Protein AF-0000000083612463 (afdb_homodimer)

Structure (mmCIF, N/CA/C/O backbone):
data_AF-0000000083612463-model_v1
#
loop_
_entity.id
_entity.type
_entity.pdbx_description
1 polymer 'DUF3139 domain-containing protein'
#
loop_
_atom_site.group_PDB
_atom_site.id
_atom_site.type_symbol
_atom_site.label_atom_id
_atom_site.label_alt_id
_atom_site.label_comp_id
_atom_site.label_asym_id
_atom_site.label_entity_id
_atom_site.label_seq_id
_atom_site.pdbx_PDB_ins_code
_atom_site.Cartn_x
_atom_site.Cartn_y
_atom_site.Cartn_z
_atom_site.occupancy
_atom_site.B_iso_or_equiv
_atom_site.auth_seq_id
_atom_site.auth_comp_id
_atom_site.auth_asym_id
_atom_site.auth_atom_id
_atom_site.pdbx_PDB_model_num
ATOM 1 N N . MET A 1 1 ? -5.936 -41.969 -24.502 1 62 1 MET A N 1
ATOM 2 C CA . MET A 1 1 ? -6.783 -40.865 -24.059 1 62 1 MET A CA 1
ATOM 3 C C . MET A 1 1 ? -6.358 -40.372 -22.68 1 62 1 MET A C 1
ATOM 5 O O . MET A 1 1 ? -6.196 -39.169 -22.468 1 62 1 MET A O 1
ATOM 9 N N . LYS A 1 2 ? -5.914 -41.292 -21.92 1 83.15 2 LYS A N 1
ATOM 10 C CA . LYS A 1 2 ? -5.551 -40.924 -20.554 1 83.15 2 LYS A CA 1
ATOM 11 C C . LYS A 1 2 ? -4.218 -40.183 -20.521 1 83.15 2 LYS A C 1
ATOM 13 O O . LYS A 1 2 ? -4.086 -39.163 -19.84 1 83.15 2 LYS A O 1
ATOM 18 N N . LYS A 1 3 ? -3.332 -40.515 -21.44 1 85.41 3 LYS A N 1
ATOM 19 C CA . LYS A 1 3 ? -2.01 -39.894 -21.45 1 85.41 3 LYS A CA 1
ATOM 20 C C . LYS A 1 3 ? -2.074 -38.472 -22 1 85.41 3 LYS A C 1
ATOM 22 O O . LYS A 1 3 ? -1.408 -37.571 -21.485 1 85.41 3 LYS A O 1
ATOM 27 N N . THR A 1 4 ? -2.92 -38.311 -23.006 1 87.91 4 THR A N 1
ATOM 28 C CA . THR A 1 4 ? -3.08 -37.004 -23.632 1 87.91 4 THR A CA 1
ATOM 29 C C . THR A 1 4 ? -3.672 -36.001 -22.646 1 87.91 4 THR A C 1
ATOM 31 O O . THR A 1 4 ? -3.272 -34.835 -22.622 1 87.91 4 THR A O 1
ATOM 34 N N . ILE A 1 5 ? -4.571 -36.466 -21.894 1 88.97 5 ILE A N 1
ATOM 35 C CA . ILE A 1 5 ? -5.195 -35.603 -20.897 1 88.97 5 ILE A CA 1
ATOM 36 C C . ILE A 1 5 ? -4.177 -35.239 -19.819 1 88.97 5 ILE A C 1
ATOM 38 O O . ILE A 1 5 ? -4.094 -34.082 -19.399 1 88.97 5 ILE A O 1
ATOM 42 N N . VAL A 1 6 ? -3.472 -36.152 -19.34 1 86.59 6 VAL A N 1
ATOM 43 C CA . VAL A 1 6 ? -2.474 -35.931 -18.299 1 86.59 6 VAL A CA 1
ATOM 44 C C . VAL A 1 6 ? -1.433 -34.925 -18.785 1 86.59 6 VAL A C 1
ATOM 46 O O . VAL A 1 6 ? -1.064 -34.002 -18.055 1 86.59 6 VAL A O 1
ATOM 49 N N . ILE A 1 7 ? -0.966 -35.15 -20.004 1 89.08 7 ILE A N 1
ATOM 50 C CA . ILE A 1 7 ? 0.024 -34.244 -20.576 1 89.08 7 ILE A CA 1
ATOM 51 C C . ILE A 1 7 ? -0.578 -32.849 -20.724 1 89.08 7 ILE A C 1
ATOM 53 O O . ILE A 1 7 ? 0.089 -31.847 -20.454 1 89.08 7 ILE A O 1
ATOM 57 N N . GLY A 1 8 ? -1.798 -32.832 -21.173 1 91.24 8 GLY A N 1
ATOM 58 C CA . GLY A 1 8 ? -2.485 -31.555 -21.287 1 91.24 8 GLY A CA 1
ATOM 59 C C . GLY A 1 8 ? -2.575 -30.807 -19.97 1 91.24 8 GLY A C 1
ATOM 60 O O . GLY A 1 8 ? -2.28 -29.612 -19.908 1 91.24 8 GLY A O 1
ATOM 61 N N . VAL A 1 9 ? -3.011 -31.519 -18.981 1 91.51 9 VAL A N 1
ATOM 62 C CA . VAL A 1 9 ? -3.132 -30.913 -17.659 1 91.51 9 VAL A CA 1
ATOM 63 C C . VAL A 1 9 ? -1.759 -30.451 -17.176 1 91.51 9 VAL A C 1
ATOM 65 O O . VAL A 1 9 ? -1.633 -29.377 -16.581 1 91.51 9 VAL A O 1
ATOM 68 N N . LEU A 1 10 ? -0.794 -31.217 -17.384 1 91.93 10 LEU A N 1
ATOM 69 C CA . LEU A 1 10 ? 0.563 -30.862 -16.982 1 91.93 10 LEU A CA 1
ATOM 70 C C . LEU A 1 10 ? 1.024 -29.591 -17.687 1 91.93 10 LEU A C 1
ATOM 72 O O . LEU A 1 10 ? 1.591 -28.697 -17.056 1 91.93 10 LEU A O 1
ATOM 76 N N . VAL A 1 11 ? 0.803 -29.533 -18.986 1 92.5 11 VAL A N 1
ATOM 77 C CA . VAL A 1 11 ? 1.232 -28.38 -19.771 1 92.5 11 VAL A CA 1
ATOM 78 C C . VAL A 1 11 ? 0.542 -27.119 -19.257 1 92.5 11 VAL A C 1
ATOM 80 O O . VAL A 1 11 ? 1.184 -26.082 -19.076 1 92.5 11 VAL A O 1
ATOM 83 N N . VAL A 1 12 ? -0.752 -27.241 -19.003 1 91.82 12 VAL A N 1
ATOM 84 C CA . VAL A 1 12 ? -1.502 -26.099 -18.492 1 91.82 12 VAL A CA 1
ATOM 85 C C . VAL A 1 12 ? -0.968 -25.703 -17.117 1 91.82 12 VAL A C 1
ATOM 87 O O . VAL A 1 12 ? -0.738 -24.521 -16.85 1 91.82 12 VAL A O 1
ATOM 90 N N . SER A 1 13 ? -0.737 -26.597 -16.242 1 90.89 13 SER A N 1
ATOM 91 C CA . SER A 1 13 ? -0.248 -26.346 -14.891 1 90.89 13 SER A CA 1
ATOM 92 C C . SER A 1 13 ? 1.13 -25.692 -14.914 1 90.89 13 SER A C 1
ATOM 94 O O . SER A 1 13 ? 1.376 -24.723 -14.193 1 90.89 13 SER A O 1
ATOM 96 N N . LEU A 1 14 ? 1.953 -26.189 -15.721 1 91.38 14 LEU A N 1
ATOM 97 C CA . LEU A 1 14 ? 3.297 -25.63 -15.819 1 91.38 14 LEU A CA 1
ATOM 98 C C . LEU A 1 14 ? 3.259 -24.222 -16.404 1 91.38 14 LEU A C 1
ATOM 100 O O . LEU A 1 14 ? 4.022 -23.35 -15.983 1 91.38 14 LEU A O 1
ATOM 104 N N . SER A 1 15 ? 2.393 -24.028 -17.368 1 92.52 15 SER A N 1
ATOM 105 C CA . SER A 1 15 ? 2.259 -22.702 -17.963 1 92.52 15 SER A CA 1
ATOM 106 C C . SER A 1 15 ? 1.796 -21.679 -16.931 1 92.52 15 SER A C 1
ATOM 108 O O . SER A 1 15 ? 2.306 -20.557 -16.89 1 92.52 15 SER A O 1
ATOM 110 N N . VAL A 1 16 ? 0.862 -22.045 -16.135 1 90.42 16 VAL A N 1
ATOM 111 C CA . VAL A 1 16 ? 0.367 -21.175 -15.074 1 90.42 16 VAL A CA 1
ATOM 112 C C . VAL A 1 16 ? 1.479 -20.907 -14.063 1 90.42 16 VAL A C 1
ATOM 114 O O . VAL A 1 16 ? 1.682 -19.765 -13.642 1 90.42 16 VAL A O 1
ATOM 117 N N . ASN A 1 17 ? 2.147 -21.943 -13.73 1 88.72 17 ASN A N 1
ATOM 118 C CA . ASN A 1 17 ? 3.266 -21.79 -12.807 1 88.72 17 ASN A CA 1
ATOM 119 C C . ASN A 1 17 ? 4.324 -20.84 -13.36 1 88.72 17 ASN A C 1
ATOM 121 O O . ASN A 1 17 ? 4.809 -19.96 -12.646 1 88.72 17 ASN A O 1
ATOM 125 N N . PHE A 1 18 ? 4.625 -21.018 -14.573 1 90.19 18 PHE A N 1
ATOM 126 C CA . PHE A 1 18 ? 5.631 -20.182 -15.219 1 90.19 18 PHE A CA 1
ATOM 127 C C . PHE A 1 18 ? 5.188 -18.724 -15.244 1 90.19 18 PHE A C 1
ATOM 129 O O . PHE A 1 18 ? 5.982 -17.824 -14.963 1 90.19 18 PHE A O 1
ATOM 136 N N . TYR A 1 19 ? 3.995 -18.488 -15.491 1 91.05 19 TYR A N 1
ATOM 137 C CA . TYR A 1 19 ? 3.454 -17.135 -15.533 1 91.05 19 TYR A CA 1
ATOM 138 C C . TYR A 1 19 ? 3.511 -16.482 -14.157 1 91.05 19 TYR A C 1
ATOM 140 O O . TYR A 1 19 ? 3.977 -15.348 -14.02 1 91.05 19 TYR A O 1
ATOM 148 N N . LEU A 1 20 ? 3.041 -17.156 -13.143 1 87.87 20 LEU A N 1
ATOM 149 C CA . LEU A 1 20 ? 2.993 -16.616 -11.789 1 87.87 20 LEU A CA 1
ATOM 150 C C . LEU A 1 20 ? 4.399 -16.374 -11.249 1 87.87 20 LEU A C 1
ATOM 152 O O . LEU A 1 20 ? 4.66 -15.341 -10.628 1 87.87 20 LEU A O 1
ATOM 156 N N . PHE A 1 21 ? 5.187 -17.31 -11.55 1 87.43 21 PHE A N 1
ATOM 157 C CA . PHE A 1 21 ? 6.574 -17.169 -11.122 1 87.43 21 PHE A CA 1
ATOM 158 C C . PHE A 1 21 ? 7.258 -16.031 -11.87 1 87.43 21 PHE A C 1
ATOM 160 O O . PHE A 1 21 ? 8.005 -15.25 -11.276 1 87.43 21 PHE A O 1
ATOM 167 N N . GLY A 1 22 ? 7.034 -15.957 -13.101 1 88.28 22 GLY A N 1
ATOM 168 C CA . GLY A 1 22 ? 7.598 -14.869 -13.884 1 88.28 22 GLY A CA 1
ATOM 169 C C . GLY A 1 22 ? 7.16 -13.499 -13.402 1 88.28 22 GLY A C 1
ATOM 170 O O . GLY A 1 22 ? 7.988 -12.602 -13.228 1 88.28 22 GLY A O 1
ATOM 171 N N . LYS A 1 23 ? 5.888 -13.332 -13.06 1 88.54 23 LYS A N 1
ATOM 172 C CA . LYS A 1 23 ? 5.361 -12.068 -12.553 1 88.54 23 LYS A CA 1
ATOM 173 C C . LYS A 1 23 ? 5.987 -11.711 -11.208 1 88.54 23 LYS A C 1
ATOM 175 O O . LYS A 1 23 ? 6.39 -10.567 -10.989 1 88.54 23 LYS A O 1
ATOM 180 N N . TRP A 1 24 ? 6.008 -12.632 -10.364 1 85.3 24 TRP A N 1
ATOM 181 C CA . TRP A 1 24 ? 6.599 -12.429 -9.046 1 85.3 24 TRP A CA 1
ATOM 182 C C . TRP A 1 24 ? 8.069 -12.043 -9.162 1 85.3 24 TRP A C 1
ATOM 184 O O . TRP A 1 24 ? 8.518 -11.086 -8.527 1 85.3 24 TRP A O 1
ATOM 194 N N . PHE A 1 25 ? 8.831 -12.758 -10.048 1 89.32 25 PHE A N 1
ATOM 195 C CA . PHE A 1 25 ? 10.271 -12.58 -10.192 1 89.32 25 PHE A CA 1
ATOM 196 C C . PHE A 1 25 ? 10.587 -11.266 -10.897 1 89.32 25 PHE A C 1
ATOM 198 O O . PHE A 1 25 ? 11.512 -10.552 -10.505 1 89.32 25 PHE A O 1
ATOM 205 N N . PHE A 1 26 ? 9.831 -10.882 -11.806 1 89.98 26 PHE A N 1
ATOM 206 C CA . PHE A 1 26 ? 10.193 -9.739 -12.635 1 89.98 26 PHE A CA 1
ATOM 207 C C . PHE A 1 26 ? 9.542 -8.464 -12.114 1 89.98 26 PHE A C 1
ATOM 209 O O . PHE A 1 26 ? 9.976 -7.359 -12.446 1 89.98 26 PHE A O 1
ATOM 216 N N . TRP A 1 27 ? 8.434 -8.563 -11.193 1 88.47 27 TRP A N 1
ATOM 217 C CA . TRP A 1 27 ? 7.747 -7.344 -10.78 1 88.47 27 TRP A CA 1
ATOM 218 C C . TRP A 1 27 ? 7.603 -7.287 -9.263 1 88.47 27 TRP A C 1
ATOM 220 O O . TRP A 1 27 ? 8.166 -6.404 -8.612 1 88.47 27 TRP A O 1
ATOM 230 N N . ASP A 1 28 ? 6.917 -8.268 -8.637 1 86.37 28 ASP A N 1
ATOM 231 C CA . ASP A 1 28 ? 6.535 -8.218 -7.228 1 86.37 28 ASP A CA 1
ATOM 232 C C . ASP A 1 28 ? 7.765 -8.114 -6.33 1 86.37 28 ASP A C 1
ATOM 234 O O . ASP A 1 28 ? 7.77 -7.353 -5.36 1 86.37 28 ASP A O 1
ATOM 238 N N . LEU A 1 29 ? 8.753 -8.754 -6.691 1 87.95 29 LEU A N 1
ATOM 239 C CA . LEU A 1 29 ? 9.979 -8.789 -5.902 1 87.95 29 LEU A CA 1
ATOM 240 C C . LEU A 1 29 ? 10.628 -7.41 -5.843 1 87.95 29 LEU A C 1
ATOM 242 O O . LEU A 1 29 ? 11.279 -7.067 -4.854 1 87.95 29 LEU A O 1
ATOM 246 N N . TRP A 1 30 ? 10.335 -6.66 -6.868 1 90.04 30 TRP A N 1
ATOM 247 C CA . TRP A 1 30 ? 11.091 -5.421 -7.01 1 90.04 30 TRP A CA 1
ATOM 248 C C . TRP A 1 30 ? 10.228 -4.213 -6.662 1 90.04 30 TRP A C 1
ATOM 250 O O . TRP A 1 30 ? 10.742 -3.178 -6.232 1 90.04 30 TRP A O 1
ATOM 260 N N . TYR A 1 31 ? 8.883 -4.281 -6.741 1 90.73 31 TYR A N 1
ATOM 261 C CA . TYR A 1 31 ? 8.065 -3.075 -6.683 1 90.73 31 TYR A CA 1
ATOM 262 C C . TYR A 1 31 ? 6.941 -3.228 -5.665 1 90.73 31 TYR A C 1
ATOM 264 O O . TYR A 1 31 ? 6.219 -2.269 -5.379 1 90.73 31 TYR A O 1
ATOM 272 N N . GLU A 1 32 ? 6.828 -4.405 -5.134 1 90.59 32 GLU A N 1
ATOM 273 C CA . GLU A 1 32 ? 5.806 -4.626 -4.116 1 90.59 32 GLU A CA 1
ATOM 274 C C . GLU A 1 32 ? 6.426 -4.736 -2.726 1 90.59 32 GLU A C 1
ATOM 276 O O . GLU A 1 32 ? 7.341 -5.533 -2.509 1 90.59 32 GLU A O 1
ATOM 281 N N . PRO A 1 33 ? 5.931 -3.926 -1.822 1 92.23 33 PRO A N 1
ATOM 282 C CA . PRO A 1 33 ? 6.484 -4 -0.468 1 92.23 33 PRO A CA 1
ATOM 283 C C . PRO A 1 33 ? 6.05 -5.259 0.279 1 92.23 33 PRO A C 1
ATOM 285 O O . PRO A 1 33 ? 4.924 -5.73 0.102 1 92.23 33 PRO A O 1
ATOM 288 N N . THR A 1 34 ? 6.975 -5.795 1.082 1 89.31 34 THR A N 1
ATOM 289 C CA . THR A 1 34 ? 6.597 -6.784 2.086 1 89.31 34 THR A CA 1
ATOM 290 C C . THR A 1 34 ? 5.776 -6.14 3.198 1 89.31 34 THR A C 1
ATOM 292 O O . THR A 1 34 ? 5.617 -4.918 3.232 1 89.31 34 THR A O 1
ATOM 295 N N . GLU A 1 35 ? 5.271 -6.947 4.053 1 87.15 35 GLU A N 1
ATOM 296 C CA . GLU A 1 35 ? 4.499 -6.42 5.175 1 87.15 35 GLU A CA 1
ATOM 297 C C . GLU A 1 35 ? 5.331 -5.45 6.01 1 87.15 35 GLU A C 1
ATOM 299 O O . GLU A 1 35 ? 4.853 -4.376 6.382 1 87.15 35 GLU A O 1
ATOM 304 N N . GLU A 1 36 ? 6.539 -5.829 6.319 1 88.86 36 GLU A N 1
ATOM 305 C CA . GLU A 1 36 ? 7.442 -4.983 7.093 1 88.86 36 GLU A CA 1
ATOM 306 C C . GLU A 1 36 ? 7.749 -3.683 6.355 1 88.86 36 GLU A C 1
ATOM 308 O O . GLU A 1 36 ? 7.741 -2.606 6.955 1 88.86 36 GLU A O 1
ATOM 313 N N . GLU A 1 37 ? 7.995 -3.801 5.087 1 92.04 37 GLU A N 1
ATOM 314 C CA . GLU A 1 37 ? 8.302 -2.628 4.275 1 92.04 37 GLU A CA 1
ATOM 315 C C . GLU A 1 37 ? 7.101 -1.691 4.182 1 92.04 37 GLU A C 1
ATOM 317 O O . GLU A 1 37 ? 7.263 -0.47 4.129 1 92.04 37 GLU A O 1
ATOM 322 N N . GLN A 1 38 ? 5.952 -2.287 4.174 1 92.99 38 GLN A N 1
ATOM 323 C CA . GLN A 1 38 ? 4.74 -1.474 4.169 1 92.99 38 GLN A CA 1
ATOM 324 C C . GLN A 1 38 ? 4.612 -0.668 5.458 1 92.99 38 GLN A C 1
ATOM 326 O O . GLN A 1 38 ? 4.146 0.473 5.44 1 92.99 38 GLN A O 1
ATOM 331 N N . ILE A 1 39 ? 4.974 -1.209 6.536 1 92.02 39 ILE A N 1
ATOM 332 C CA . ILE A 1 39 ? 4.954 -0.503 7.812 1 92.02 39 ILE A CA 1
ATOM 333 C C . ILE A 1 39 ? 5.905 0.691 7.756 1 92.02 39 ILE A C 1
ATOM 335 O O . ILE A 1 39 ? 5.56 1.789 8.198 1 92.02 39 ILE A O 1
ATOM 339 N N . TYR A 1 40 ? 7.066 0.496 7.184 1 93.48 40 TYR A N 1
ATOM 340 C CA . TYR A 1 40 ? 8.012 1.594 7.017 1 93.48 40 TYR A CA 1
ATOM 341 C C . TYR A 1 40 ? 7.415 2.702 6.158 1 93.48 40 TYR A C 1
ATOM 343 O O . TYR A 1 40 ? 7.511 3.882 6.502 1 93.48 40 TYR A O 1
ATOM 351 N N . LEU A 1 41 ? 6.797 2.293 5.11 1 95.86 41 LEU A N 1
ATOM 352 C CA . LEU A 1 41 ? 6.205 3.266 4.198 1 95.86 41 LEU A CA 1
ATOM 353 C C . LEU A 1 41 ? 5.093 4.05 4.887 1 95.86 41 LEU A C 1
ATOM 355 O O . LEU A 1 41 ? 4.95 5.255 4.668 1 95.86 41 LEU A O 1
ATOM 359 N N . ASN A 1 42 ? 4.34 3.425 5.73 1 95.57 42 ASN A N 1
ATOM 360 C CA . ASN A 1 42 ? 3.292 4.098 6.489 1 95.57 42 ASN A CA 1
ATOM 361 C C . ASN A 1 42 ? 3.87 5.147 7.436 1 95.57 42 ASN A C 1
ATOM 363 O O . ASN A 1 42 ? 3.311 6.235 7.579 1 95.57 42 ASN A O 1
ATOM 367 N N . GLN A 1 43 ? 4.939 4.793 8.06 1 94.96 43 GLN A N 1
ATOM 368 C CA . GLN A 1 43 ? 5.607 5.714 8.973 1 94.96 43 GLN A CA 1
ATOM 369 C C . GLN A 1 43 ? 6.233 6.882 8.216 1 94.96 43 GLN A C 1
ATOM 371 O O . GLN A 1 43 ? 6.152 8.03 8.658 1 94.96 43 GLN A O 1
ATOM 376 N N . MET A 1 44 ? 6.809 6.547 7.097 1 96.25 44 MET A N 1
ATOM 377 C CA . MET A 1 44 ? 7.409 7.585 6.263 1 96.25 44 MET A CA 1
ATOM 378 C C . MET A 1 44 ? 6.354 8.579 5.789 1 96.25 44 MET A C 1
ATOM 380 O O . MET A 1 44 ? 6.626 9.776 5.683 1 96.25 44 MET A O 1
ATOM 384 N N . ALA A 1 45 ? 5.205 8.092 5.467 1 97.63 45 ALA A N 1
ATOM 385 C CA . ALA A 1 45 ? 4.113 8.984 5.086 1 97.63 45 ALA A CA 1
ATOM 386 C C . ALA A 1 45 ? 3.799 9.975 6.202 1 97.63 45 ALA A C 1
ATOM 388 O O . ALA A 1 45 ? 3.633 11.171 5.951 1 97.63 45 ALA A O 1
ATOM 389 N N . GLN A 1 46 ? 3.749 9.471 7.402 1 97.09 46 GLN A N 1
ATOM 390 C CA . GLN A 1 46 ? 3.478 10.339 8.543 1 97.09 46 GLN A CA 1
ATOM 391 C C . GLN A 1 46 ? 4.591 11.366 8.73 1 97.09 46 GLN A C 1
ATOM 393 O O . GLN A 1 46 ? 4.322 12.553 8.924 1 97.09 46 GLN A O 1
ATOM 398 N N . LEU A 1 47 ? 5.819 10.947 8.627 1 96.98 47 LEU A N 1
ATOM 399 C CA . LEU A 1 47 ? 6.951 11.857 8.761 1 96.98 47 LEU A CA 1
ATOM 400 C C . LEU A 1 47 ? 6.927 12.92 7.667 1 96.98 47 LEU A C 1
ATOM 402 O O . LEU A 1 47 ? 7.33 14.062 7.897 1 96.98 47 LEU A O 1
ATOM 406 N N . THR A 1 48 ? 6.499 12.536 6.485 1 98.23 48 THR A N 1
ATOM 407 C CA . THR A 1 48 ? 6.409 13.473 5.37 1 98.23 48 THR A CA 1
ATOM 408 C C . THR A 1 48 ? 5.433 14.602 5.689 1 98.23 48 THR A C 1
ATOM 410 O O . THR A 1 48 ? 5.757 15.778 5.51 1 98.23 48 THR A O 1
ATOM 413 N N . VAL A 1 49 ? 4.275 14.268 6.218 1 98.08 49 VAL A N 1
ATOM 414 C CA . VAL A 1 49 ? 3.252 15.28 6.458 1 98.08 49 VAL A CA 1
ATOM 415 C C . VAL A 1 49 ? 3.688 16.195 7.6 1 98.08 49 VAL A C 1
ATOM 417 O O . VAL A 1 49 ? 3.202 17.322 7.721 1 98.08 49 VAL A O 1
ATOM 420 N N . GLU A 1 50 ? 4.629 15.759 8.406 1 96.21 50 GLU A N 1
ATOM 421 C CA . GLU A 1 50 ? 5.139 16.561 9.514 1 96.21 50 GLU A CA 1
ATOM 422 C C . GLU A 1 50 ? 6.279 17.468 9.06 1 96.21 50 GLU A C 1
ATOM 424 O O . GLU A 1 50 ? 6.658 18.401 9.771 1 96.21 50 GLU A O 1
ATOM 429 N N . SER A 1 51 ? 6.8 17.208 7.944 1 96.68 51 SER A N 1
ATOM 430 C CA . SER A 1 51 ? 7.958 17.963 7.478 1 96.68 51 SER A CA 1
ATOM 431 C C . SER A 1 51 ? 7.574 19.391 7.107 1 96.68 51 SER A C 1
ATOM 433 O O . SER A 1 51 ? 6.454 19.642 6.659 1 96.68 51 SER A O 1
ATOM 435 N N . GLU A 1 52 ? 8.54 20.283 7.216 1 96.09 52 GLU A N 1
ATOM 436 C CA . GLU A 1 52 ? 8.321 21.676 6.839 1 96.09 52 GLU A CA 1
ATOM 437 C C . GLU A 1 52 ? 8.066 21.808 5.34 1 96.09 52 GLU A C 1
ATOM 439 O O . GLU A 1 52 ? 7.213 22.592 4.917 1 96.09 52 GLU A O 1
ATOM 444 N N . ASP A 1 53 ? 8.798 21.03 4.54 1 97.11 53 ASP A N 1
ATOM 445 C CA . ASP A 1 53 ? 8.641 21.075 3.089 1 97.11 53 ASP A CA 1
ATOM 446 C C . ASP A 1 53 ? 7.211 20.73 2.681 1 97.11 53 ASP A C 1
ATOM 448 O O . ASP A 1 53 ? 6.616 21.415 1.846 1 97.11 53 ASP A O 1
ATOM 452 N N . TYR A 1 54 ? 6.727 19.716 3.299 1 97.76 54 TYR A N 1
ATOM 453 C CA . TYR A 1 54 ? 5.359 19.328 2.974 1 97.76 54 TYR A CA 1
ATOM 454 C C . TYR A 1 54 ? 4.373 20.42 3.371 1 97.76 54 TYR A C 1
ATOM 456 O O . TYR A 1 54 ? 3.465 20.754 2.606 1 97.76 54 TYR A O 1
ATOM 464 N N . GLN A 1 55 ? 4.507 20.924 4.577 1 96.88 55 GLN A N 1
ATOM 465 C CA . GLN A 1 55 ? 3.599 21.964 5.048 1 96.88 55 GLN A CA 1
ATOM 466 C C . GLN A 1 55 ? 3.615 23.172 4.116 1 96.88 55 GLN A C 1
ATOM 468 O O . GLN A 1 55 ? 2.571 23.772 3.85 1 96.88 55 GLN A O 1
ATOM 473 N N . HIS A 1 56 ? 4.787 23.48 3.613 1 96.83 56 HIS A N 1
ATOM 474 C CA . HIS A 1 56 ? 4.903 24.571 2.652 1 96.83 56 HIS A CA 1
ATOM 475 C C . HIS A 1 56 ? 4.178 24.241 1.352 1 96.83 56 HIS A C 1
ATOM 477 O O . HIS A 1 56 ? 3.432 25.07 0.824 1 96.83 56 HIS A O 1
ATOM 483 N N . ILE A 1 57 ? 4.36 23.101 0.851 1 95.82 57 ILE A N 1
ATOM 484 C CA . ILE A 1 57 ? 3.739 22.676 -0.399 1 95.82 57 ILE A CA 1
ATOM 485 C C . ILE A 1 57 ? 2.22 22.658 -0.239 1 95.82 57 ILE A C 1
ATOM 487 O O . ILE A 1 57 ? 1.492 23.119 -1.122 1 95.82 57 ILE A O 1
ATOM 491 N N . ALA A 1 58 ? 1.782 22.109 0.897 1 95.31 58 ALA A N 1
ATOM 492 C CA . ALA A 1 58 ? 0.348 21.981 1.146 1 95.31 58 ALA A CA 1
ATOM 493 C C . ALA A 1 58 ? -0.313 23.352 1.259 1 95.31 58 ALA A C 1
ATOM 495 O O . ALA A 1 58 ? -1.513 23.492 1.012 1 95.31 58 ALA A O 1
ATOM 496 N N . LYS A 1 59 ? 0.433 24.32 1.651 1 95.52 59 LYS A N 1
ATOM 497 C CA . LYS A 1 59 ? -0.09 25.677 1.786 1 95.52 59 LYS A CA 1
ATOM 498 C C . LYS A 1 59 ? -0.25 26.342 0.422 1 95.52 59 LYS A C 1
ATOM 500 O O . LYS A 1 59 ? -1.176 27.129 0.214 1 95.52 59 LYS A O 1
ATOM 505 N N . TYR A 1 60 ? 0.555 25.972 -0.581 1 94.1 60 TYR A N 1
ATOM 506 C CA . TYR A 1 60 ? 0.6 26.752 -1.812 1 94.1 60 TYR A CA 1
ATOM 507 C C . TYR A 1 60 ? 0.224 25.895 -3.015 1 94.1 60 TYR A C 1
ATOM 509 O O . TYR A 1 60 ? 0.188 26.384 -4.146 1 94.1 60 TYR A O 1
ATOM 517 N N . SER A 1 61 ? 0.073 24.674 -2.801 1 91 61 SER A N 1
ATOM 518 C CA . SER A 1 61 ? -0.349 23.761 -3.858 1 91 61 SER A CA 1
ATOM 519 C C . SER A 1 61 ? -1.512 22.886 -3.402 1 91 61 SER A C 1
ATOM 521 O O . SER A 1 61 ? -1.693 22.661 -2.203 1 91 61 SER A O 1
ATOM 523 N N . ASP A 1 62 ? -2.27 22.443 -4.383 1 90.51 62 ASP A N 1
ATOM 524 C CA . ASP A 1 62 ? -3.352 21.507 -4.093 1 90.51 62 ASP A CA 1
ATOM 525 C C . ASP A 1 62 ? -2.85 20.065 -4.11 1 90.51 62 ASP A C 1
ATOM 527 O O . ASP A 1 62 ? -2.733 19.455 -5.175 1 90.51 62 ASP A O 1
ATOM 531 N N . VAL A 1 63 ? -2.6 19.574 -2.957 1 93.3 63 VAL A N 1
ATOM 532 C CA . VAL A 1 63 ? -2.123 18.199 -2.845 1 93.3 63 VAL A CA 1
ATOM 533 C C . VAL A 1 63 ? -3.296 17.232 -2.991 1 93.3 63 VAL A C 1
ATOM 535 O O . VAL A 1 63 ? -4.325 17.39 -2.33 1 93.3 63 VAL A O 1
ATOM 538 N N . ILE A 1 64 ? -3.055 16.193 -3.788 1 92.67 64 ILE A N 1
ATOM 539 C CA . ILE A 1 64 ? -4.143 15.287 -4.14 1 92.67 64 ILE A CA 1
ATOM 540 C C . ILE A 1 64 ? -3.929 13.936 -3.462 1 92.67 64 ILE A C 1
ATOM 542 O O . ILE A 1 64 ? -4.893 13.261 -3.091 1 92.67 64 ILE A O 1
ATOM 546 N N . ALA A 1 65 ? -2.664 13.577 -3.351 1 94.78 65 ALA A N 1
ATOM 547 C CA . ALA A 1 65 ? -2.43 12.215 -2.878 1 94.78 65 ALA A CA 1
ATOM 548 C C . ALA A 1 65 ? -1.068 12.096 -2.202 1 94.78 65 ALA A C 1
ATOM 550 O O . ALA A 1 65 ? -0.106 12.75 -2.61 1 94.78 65 ALA A O 1
ATOM 551 N N . LEU A 1 66 ? -1.023 11.319 -1.173 1 96.81 66 LEU A N 1
ATOM 552 C CA . LEU A 1 66 ? 0.205 10.787 -0.593 1 96.81 66 LEU A CA 1
ATOM 553 C C . LEU A 1 66 ? 0.438 9.348 -1.038 1 96.81 66 LEU A C 1
ATOM 555 O O . LEU A 1 66 ? -0.286 8.44 -0.622 1 96.81 66 LEU A O 1
ATOM 559 N N . ALA A 1 67 ? 1.454 9.139 -1.813 1 95.5 67 ALA A N 1
ATOM 560 C CA . ALA A 1 67 ? 1.632 7.832 -2.439 1 95.5 67 ALA A CA 1
ATOM 561 C C . ALA A 1 67 ? 2.971 7.214 -2.048 1 95.5 67 ALA A C 1
ATOM 563 O O . ALA A 1 67 ? 4.02 7.616 -2.558 1 95.5 67 ALA A O 1
ATOM 564 N N . PRO A 1 68 ? 2.923 6.172 -1.182 1 96.57 68 PRO A N 1
ATOM 565 C CA . PRO A 1 68 ? 4.162 5.45 -0.885 1 96.57 68 PRO A CA 1
ATOM 566 C C . PRO A 1 68 ? 4.666 4.63 -2.07 1 96.57 68 PRO A C 1
ATOM 568 O O . PRO A 1 68 ? 3.865 4.071 -2.824 1 96.57 68 PRO A O 1
ATOM 571 N N . SER A 1 69 ? 5.937 4.555 -2.154 1 93.75 69 SER A N 1
ATOM 572 C CA . SER A 1 69 ? 6.531 3.795 -3.25 1 93.75 69 SER A CA 1
ATOM 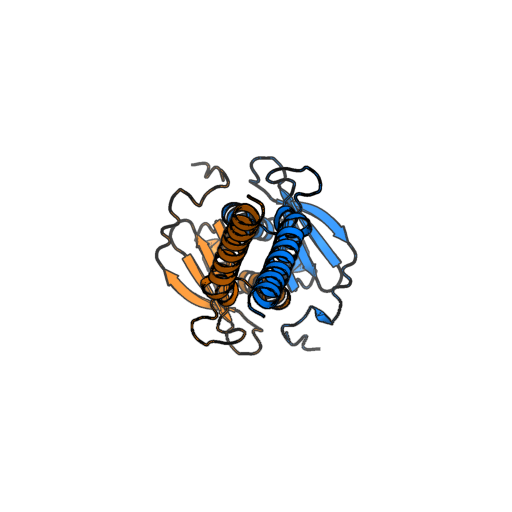573 C C . SER A 1 69 ? 7.839 3.139 -2.821 1 93.75 69 SER A C 1
ATOM 575 O O . SER A 1 69 ? 8.537 3.648 -1.941 1 93.75 69 SER A O 1
ATOM 577 N N . ILE A 1 70 ? 8.152 1.991 -3.466 1 94.3 70 ILE A N 1
ATOM 578 C CA . ILE A 1 70 ? 9.397 1.274 -3.209 1 94.3 70 ILE A CA 1
ATOM 579 C C . ILE A 1 70 ? 9.976 0.757 -4.524 1 94.3 70 ILE A C 1
ATOM 581 O O . ILE A 1 70 ? 9.232 0.349 -5.419 1 94.3 70 ILE A O 1
ATOM 585 N N . ASN A 1 71 ? 11.214 0.901 -4.646 1 92.74 71 ASN A N 1
ATOM 586 C CA . ASN A 1 71 ? 11.947 0.381 -5.796 1 92.74 71 ASN A CA 1
ATOM 587 C C . ASN A 1 71 ? 13.209 -0.361 -5.367 1 92.74 71 ASN A C 1
ATOM 589 O O . ASN A 1 71 ? 14.225 0.263 -5.055 1 92.74 71 ASN A O 1
ATOM 593 N N . LYS A 1 72 ? 13.24 -1.633 -5.457 1 91.8 72 LYS A N 1
ATOM 594 C CA . LYS A 1 72 ? 14.346 -2.46 -4.981 1 91.8 72 LYS A CA 1
ATOM 595 C C . LYS A 1 72 ? 15.29 -2.823 -6.123 1 91.8 72 LYS A C 1
ATOM 597 O O . LYS A 1 72 ? 16.342 -3.425 -5.897 1 91.8 72 LYS A O 1
ATOM 602 N N . SER A 1 73 ? 14.918 -2.402 -7.247 1 88.06 73 SER A N 1
ATOM 603 C CA . SER A 1 73 ? 15.706 -2.769 -8.419 1 88.06 73 SER A CA 1
ATOM 604 C C . SER A 1 73 ? 16.952 -1.898 -8.542 1 88.06 73 SER A C 1
ATOM 606 O O . SER A 1 73 ? 17.905 -2.262 -9.234 1 88.06 73 SER A O 1
ATOM 608 N N . THR A 1 74 ? 16.942 -0.769 -7.859 1 80.55 74 THR A N 1
ATOM 609 C CA . THR A 1 74 ? 18.061 0.156 -7.997 1 80.55 74 THR A CA 1
ATOM 610 C C . THR A 1 74 ? 19.166 -0.178 -6.998 1 80.55 74 THR A C 1
ATOM 612 O O . THR A 1 74 ? 20.166 0.537 -6.909 1 80.55 74 THR A O 1
ATOM 615 N N . GLY A 1 75 ? 19.133 -1.291 -6.261 1 73.57 75 GLY A N 1
ATOM 616 C CA . GLY A 1 75 ? 20.179 -1.728 -5.35 1 73.57 75 GLY A CA 1
ATOM 617 C C . GLY A 1 75 ? 20.106 -1.056 -3.991 1 73.57 75 GLY A C 1
ATOM 618 O O . GLY A 1 75 ? 20.908 -1.351 -3.103 1 73.57 75 GLY A O 1
ATOM 619 N N . GLY A 1 76 ? 19.261 -0.166 -3.82 1 72.73 76 GLY A N 1
ATOM 620 C CA . GLY A 1 76 ? 19.16 0.465 -2.514 1 72.73 76 GLY A CA 1
ATOM 621 C C . GLY A 1 76 ? 18.46 -0.403 -1.485 1 72.73 76 GLY A C 1
ATOM 622 O O . GLY A 1 76 ? 17.762 -1.355 -1.84 1 72.73 76 GLY A O 1
ATOM 623 N N . HIS A 1 77 ? 18.922 -0.228 -0.239 1 83.43 77 HIS A N 1
ATOM 624 C CA . HIS A 1 77 ? 18.252 -0.891 0.874 1 83.43 77 HIS A CA 1
ATOM 625 C C . HIS A 1 77 ? 17.49 0.111 1.734 1 83.43 77 HIS A C 1
ATOM 627 O O . HIS A 1 77 ? 17.639 1.323 1.562 1 83.43 77 HIS A O 1
ATOM 633 N N . PHE A 1 78 ? 16.685 -0.452 2.563 1 84.37 78 PHE A N 1
ATOM 634 C CA . PHE A 1 78 ? 15.955 0.409 3.487 1 84.37 78 PHE A CA 1
ATOM 635 C C . PHE A 1 78 ? 16.872 1.476 4.071 1 84.37 78 PHE A C 1
ATOM 637 O O . PHE A 1 78 ? 18.013 1.189 4.437 1 84.37 78 PHE A O 1
ATOM 644 N N . PRO A 1 79 ? 16.421 2.704 4.055 1 90.54 79 PRO A N 1
ATOM 645 C CA . PRO A 1 79 ? 15.161 3.245 3.54 1 90.54 79 PRO A CA 1
ATOM 646 C C . PRO A 1 79 ? 15.331 3.967 2.206 1 90.54 79 PRO A C 1
ATOM 648 O O . PRO A 1 79 ? 14.39 4.598 1.717 1 90.54 79 PRO A O 1
ATOM 651 N N . PHE A 1 80 ? 16.457 3.745 1.659 1 90.04 80 PHE A N 1
ATOM 652 C CA . PHE A 1 80 ? 16.826 4.588 0.528 1 90.04 80 PHE A CA 1
ATOM 653 C C . PHE A 1 80 ? 16.137 4.115 -0.747 1 90.04 80 PHE A C 1
ATOM 655 O O . PHE A 1 80 ? 16.126 4.827 -1.754 1 90.04 80 PHE A O 1
ATOM 662 N N . ASN A 1 81 ? 15.623 2.987 -0.665 1 93.74 81 ASN A N 1
ATOM 663 C CA . ASN A 1 81 ? 14.869 2.497 -1.814 1 93.74 81 ASN A CA 1
ATOM 664 C C . ASN A 1 81 ? 13.382 2.813 -1.685 1 93.74 81 ASN A C 1
ATOM 666 O O . ASN A 1 81 ? 12.556 2.236 -2.395 1 93.74 81 ASN A O 1
ATOM 670 N N . MET A 1 82 ? 13.085 3.617 -0.778 1 95.42 82 MET A N 1
ATOM 671 C CA . MET A 1 82 ? 11.697 3.967 -0.49 1 95.42 82 MET A CA 1
ATOM 672 C C . MET A 1 82 ? 11.486 5.474 -0.582 1 95.42 82 MET A C 1
ATOM 674 O O . MET A 1 82 ? 12.398 6.252 -0.297 1 95.42 82 MET A O 1
ATOM 678 N N . GLU A 1 83 ? 10.301 5.865 -0.979 1 95.97 83 GLU A N 1
ATOM 679 C CA . GLU A 1 83 ? 9.962 7.283 -1.053 1 95.97 83 GLU A CA 1
ATOM 680 C C . GLU A 1 83 ? 8.457 7.498 -0.92 1 95.97 83 GLU A C 1
ATOM 682 O O . GLU A 1 83 ? 7.677 6.55 -1.029 1 95.97 83 GLU A O 1
ATOM 687 N N . ILE A 1 84 ? 8.096 8.729 -0.635 1 97.3 84 ILE A N 1
ATOM 688 C CA . ILE A 1 84 ? 6.699 9.151 -0.646 1 97.3 84 ILE A CA 1
ATOM 689 C C . ILE A 1 84 ? 6.481 10.184 -1.75 1 97.3 84 ILE A C 1
ATOM 691 O O . ILE A 1 84 ? 7.124 11.236 -1.76 1 97.3 84 ILE A O 1
ATOM 695 N N . GLU A 1 85 ? 5.606 9.878 -2.657 1 95.55 85 GLU A N 1
ATOM 696 C CA . GLU A 1 85 ? 5.23 10.832 -3.696 1 95.55 85 GLU A CA 1
ATOM 697 C C . GLU A 1 85 ? 4.053 11.696 -3.252 1 95.55 85 GLU A C 1
ATOM 699 O O . GLU A 1 85 ? 2.983 11.177 -2.929 1 95.55 85 GLU A O 1
ATOM 704 N N . VAL A 1 86 ? 4.308 12.908 -3.192 1 95.76 86 VAL A N 1
ATOM 705 C CA . VAL A 1 86 ? 3.256 13.885 -2.934 1 95.76 86 VAL A CA 1
ATOM 706 C C . VAL A 1 86 ? 2.75 14.46 -4.255 1 95.76 86 VAL A C 1
ATOM 708 O O . VAL A 1 86 ? 3.427 15.276 -4.884 1 95.76 86 VAL A O 1
ATOM 711 N N . LYS A 1 87 ? 1.597 14.043 -4.537 1 93.58 87 LYS A N 1
ATOM 712 C CA . LYS A 1 87 ? 1.056 14.412 -5.842 1 93.58 87 LYS A CA 1
ATOM 713 C C . LYS A 1 87 ? 0.169 15.65 -5.74 1 93.58 87 LYS A C 1
ATOM 715 O O . LYS A 1 87 ? -0.746 15.697 -4.916 1 93.58 87 LYS A O 1
ATOM 720 N N . THR A 1 88 ? 0.477 16.597 -6.545 1 92.64 88 THR A N 1
ATOM 721 C CA . THR A 1 88 ? -0.335 17.807 -6.629 1 92.64 88 THR A CA 1
ATOM 722 C C . THR A 1 88 ? -0.962 17.942 -8.014 1 92.64 88 THR A C 1
ATOM 724 O O . THR A 1 88 ? -0.764 17.084 -8.877 1 92.64 88 THR A O 1
ATOM 727 N N . THR A 1 89 ? -1.75 18.969 -8.203 1 86.81 89 THR A N 1
ATOM 728 C CA . THR A 1 89 ? -2.396 19.192 -9.492 1 86.81 89 THR A CA 1
ATOM 729 C C . THR A 1 89 ? -1.372 19.6 -10.547 1 86.81 89 THR A C 1
ATOM 731 O O . THR A 1 89 ? -1.637 19.503 -11.747 1 86.81 89 THR A O 1
ATOM 734 N N . LYS A 1 90 ? -0.151 19.986 -10.164 1 83.81 90 LYS A N 1
ATOM 735 C CA . LYS A 1 90 ? 0.819 20.543 -11.103 1 83.81 90 LYS A CA 1
ATOM 736 C C . LYS A 1 90 ? 2.05 19.648 -11.217 1 83.81 90 LYS A C 1
ATOM 738 O O . LYS A 1 90 ? 2.572 19.438 -12.313 1 83.81 90 LYS A O 1
ATOM 743 N N . LYS A 1 91 ? 2.455 19.205 -10.031 1 88.12 91 LYS A N 1
ATOM 744 C CA . LYS A 1 91 ? 3.692 18.431 -10.011 1 88.12 91 LYS A CA 1
ATOM 745 C C . LYS A 1 91 ? 3.653 17.359 -8.925 1 88.12 91 LYS A C 1
ATOM 747 O O . LYS A 1 91 ? 2.739 17.341 -8.097 1 88.12 91 LYS A O 1
ATOM 752 N N . THR A 1 92 ? 4.535 16.469 -9.096 1 92.06 92 THR A N 1
ATOM 753 C CA . THR A 1 92 ? 4.755 15.463 -8.062 1 92.06 92 THR A CA 1
ATOM 754 C C . THR A 1 92 ? 6.074 15.713 -7.336 1 92.06 92 THR A C 1
ATOM 756 O O . THR A 1 92 ? 7.106 15.936 -7.971 1 92.06 92 THR A O 1
ATOM 759 N N . PHE A 1 93 ? 5.977 15.731 -6.023 1 94.8 93 PHE A N 1
ATOM 760 C CA . PHE A 1 93 ? 7.157 15.901 -5.184 1 94.8 93 PHE A CA 1
ATOM 761 C C . PHE A 1 93 ? 7.57 14.576 -4.555 1 94.8 93 PHE A C 1
ATOM 763 O O . PHE A 1 93 ? 6.72 13.804 -4.108 1 94.8 93 PHE A O 1
ATOM 770 N N . LEU A 1 94 ? 8.826 14.312 -4.516 1 95.95 94 LEU A N 1
ATOM 771 C CA . LEU A 1 94 ? 9.365 13.077 -3.956 1 95.95 94 LEU A CA 1
ATOM 772 C C . LEU A 1 94 ? 10.038 13.337 -2.613 1 95.95 94 LEU A C 1
ATOM 774 O O . LEU A 1 94 ? 10.971 14.139 -2.526 1 95.95 94 LEU A O 1
ATOM 778 N N . PHE A 1 95 ? 9.571 12.672 -1.623 1 97.82 95 PHE A N 1
ATOM 779 C CA . PHE A 1 95 ? 10.16 12.775 -0.294 1 97.82 95 PHE A CA 1
ATOM 780 C C . PHE A 1 95 ? 10.92 11.503 0.062 1 97.82 95 PHE A C 1
ATOM 782 O O . PHE A 1 95 ? 10.419 10.396 -0.147 1 97.82 95 PHE A O 1
ATOM 789 N N . THR A 1 96 ? 12.102 11.65 0.635 1 95.91 96 THR A N 1
ATOM 790 C CA . THR A 1 96 ? 12.944 10.525 1.027 1 95.91 96 THR A CA 1
ATOM 791 C C . THR A 1 96 ? 13.519 10.741 2.424 1 95.91 96 THR A C 1
ATOM 793 O O . THR A 1 96 ? 13.508 11.861 2.939 1 95.91 96 THR A O 1
ATOM 796 N N . CYS A 1 97 ? 13.976 9.617 3.02 1 95.1 97 CYS A N 1
ATOM 797 C CA . CYS A 1 97 ? 14.636 9.703 4.318 1 95.1 97 CYS A CA 1
ATOM 798 C C . CYS A 1 97 ? 15.946 10.475 4.214 1 95.1 97 CYS A C 1
ATOM 800 O O . CYS A 1 97 ? 16.697 10.306 3.252 1 95.1 97 CYS A O 1
ATOM 802 N N . ASP A 1 98 ? 16.2 11.259 5.214 1 91.72 98 ASP A N 1
ATOM 803 C CA . ASP A 1 98 ? 17.412 12.071 5.247 1 91.72 98 ASP A CA 1
ATOM 804 C C . ASP A 1 98 ? 18.645 11.207 5.504 1 91.72 98 ASP A C 1
ATOM 806 O O . ASP A 1 98 ? 19.75 11.552 5.082 1 91.72 98 ASP A O 1
ATOM 810 N N . ASP A 1 99 ? 18.393 10.189 6.295 1 89.15 99 ASP A N 1
ATOM 811 C CA . ASP A 1 99 ? 19.485 9.277 6.619 1 89.15 99 ASP A CA 1
ATOM 812 C C . ASP A 1 99 ? 18.96 7.872 6.909 1 89.15 99 ASP A C 1
ATOM 814 O O . ASP A 1 99 ? 17.776 7.593 6.709 1 89.15 99 ASP A O 1
ATOM 818 N N . ALA A 1 100 ? 19.824 6.982 7.425 1 88.08 100 ALA A N 1
ATOM 819 C CA . ALA A 1 100 ? 19.5 5.568 7.592 1 88.08 100 ALA A CA 1
ATOM 820 C C . ALA A 1 100 ? 18.512 5.363 8.736 1 88.08 100 ALA A C 1
ATOM 822 O O . ALA A 1 100 ? 17.855 4.322 8.818 1 88.08 100 ALA A O 1
ATOM 823 N N . THR A 1 101 ? 18.341 6.373 9.659 1 87.89 101 THR A N 1
ATOM 824 C CA . THR A 1 101 ? 17.433 6.239 10.793 1 87.89 101 THR A CA 1
ATOM 825 C C . THR A 1 101 ? 16.019 6.662 10.407 1 87.89 101 THR A C 1
ATOM 827 O O . THR A 1 101 ? 15.057 6.349 11.112 1 87.89 101 THR A O 1
ATOM 830 N N . CYS A 1 102 ? 15.957 7.408 9.249 1 93.01 102 CYS A N 1
ATOM 831 C CA . CYS A 1 102 ? 14.698 7.922 8.719 1 93.01 102 CYS A CA 1
ATOM 832 C C . CYS A 1 102 ? 13.898 8.63 9.806 1 93.01 102 CYS A C 1
ATOM 834 O O . CYS A 1 102 ? 12.7 8.384 9.96 1 93.01 102 CYS A O 1
ATOM 836 N N . SER A 1 103 ? 14.537 9.462 10.553 1 90.86 103 SER A N 1
ATOM 837 C CA . SER A 1 103 ? 13.856 10.236 11.585 1 90.86 103 SER A CA 1
ATOM 838 C C . SER A 1 103 ? 13.158 11.455 10.991 1 90.86 103 SER A C 1
ATOM 840 O O . SER A 1 103 ? 12.308 12.068 11.641 1 90.86 103 SER A O 1
ATOM 842 N N . LYS A 1 104 ? 13.614 11.747 9.809 1 94.21 104 LYS A N 1
ATOM 843 C CA . LYS A 1 104 ? 13.036 12.884 9.098 1 94.21 104 LYS A CA 1
ATOM 844 C C . LYS A 1 104 ? 12.977 12.622 7.596 1 94.21 104 LYS A C 1
ATOM 846 O O . LYS A 1 104 ? 13.864 11.972 7.039 1 94.21 104 LYS A O 1
ATOM 851 N N . MET A 1 105 ? 11.943 13.195 7.032 1 96.36 105 MET A N 1
ATOM 852 C CA . MET A 1 105 ? 11.801 13.149 5.579 1 96.36 105 MET A CA 1
ATOM 853 C C . MET A 1 105 ? 12.153 14.496 4.955 1 96.36 105 MET A C 1
ATOM 855 O O . MET A 1 105 ? 11.859 15.546 5.528 1 96.36 105 MET A O 1
ATOM 859 N N . SER A 1 106 ? 12.74 14.407 3.791 1 95.47 106 SER A N 1
ATOM 860 C CA . SER A 1 106 ? 13.071 15.637 3.078 1 95.47 106 SER A CA 1
ATOM 861 C C . SER A 1 106 ? 12.672 15.549 1.609 1 95.47 106 SER A C 1
ATOM 863 O O . SER A 1 106 ? 12.541 14.453 1.061 1 95.47 106 SER A O 1
ATOM 865 N N . LEU A 1 107 ? 12.548 16.73 1.017 1 97 107 LEU A N 1
ATOM 866 C CA . LEU A 1 107 ? 12.255 16.81 -0.409 1 97 107 LEU A CA 1
ATOM 867 C C . LEU A 1 107 ? 13.472 16.414 -1.238 1 97 107 LEU A C 1
ATOM 869 O O . LEU A 1 107 ? 14.507 17.082 -1.186 1 97 107 LEU A O 1
ATOM 873 N N . GLY A 1 108 ? 13.355 15.279 -1.974 1 94 108 GLY A N 1
ATOM 874 C CA . GLY A 1 108 ? 14.476 14.772 -2.75 1 94 108 GLY A CA 1
ATOM 875 C C . GLY A 1 108 ? 14.404 15.147 -4.218 1 94 108 GLY A C 1
ATOM 876 O O . GLY A 1 108 ? 15.41 15.089 -4.928 1 94 108 GLY A O 1
ATOM 877 N N . GLY A 1 109 ? 13.195 15.462 -4.707 1 92.39 109 GLY A N 1
ATOM 878 C CA . GLY A 1 109 ? 13.026 15.786 -6.114 1 92.39 109 GLY A CA 1
ATOM 879 C C . GLY A 1 109 ? 11.585 16.077 -6.49 1 92.39 109 GLY A C 1
ATOM 880 O O . GLY A 1 109 ? 10.716 16.163 -5.619 1 92.39 109 GLY A O 1
ATOM 881 N N . GLU A 1 110 ? 11.464 16.494 -7.693 1 91.23 110 GLU A N 1
ATOM 882 C CA . GLU A 1 110 ? 10.126 16.71 -8.237 1 91.23 110 GLU A CA 1
ATOM 883 C C . GLU A 1 110 ? 10.085 16.418 -9.734 1 91.23 110 GLU A C 1
ATOM 885 O O . GLU A 1 110 ? 11.119 16.436 -10.404 1 91.23 110 GLU A O 1
ATOM 890 N N . TYR A 1 111 ? 9.023 16.001 -10.221 1 87.54 111 TYR A N 1
ATOM 891 C CA . TYR A 1 111 ? 8.819 15.812 -11.653 1 87.54 111 TYR A CA 1
ATOM 892 C C . TYR A 1 111 ? 7.398 16.188 -12.056 1 87.54 111 TYR A C 1
ATOM 894 O O . TYR A 1 111 ? 6.517 16.313 -11.202 1 87.54 111 TYR A O 1
ATOM 902 N N . LEU A 1 112 ? 7.354 16.521 -13.449 1 75.87 112 LEU A N 1
ATOM 903 C CA . LEU A 1 112 ? 6.047 16.912 -13.965 1 75.87 112 LEU A CA 1
ATOM 904 C C . LEU A 1 112 ? 5.098 15.719 -14 1 75.87 112 LEU A C 1
ATOM 906 O O . LEU A 1 112 ? 5.494 14.616 -14.383 1 75.87 112 LEU A O 1
ATOM 910 N N . ALA A 1 113 ? 4.202 15.769 -13.195 1 62.4 113 ALA A N 1
ATOM 911 C CA . ALA A 1 113 ? 3.243 14.687 -12.989 1 62.4 113 ALA A CA 1
ATOM 912 C C . ALA A 1 113 ? 2.198 14.661 -14.1 1 62.4 113 ALA A C 1
ATOM 914 O O . ALA A 1 113 ? 1.577 15.683 -14.401 1 62.4 113 ALA A O 1
ATOM 915 N N . THR A 1 114 ? 2.352 13.982 -15.201 1 51.9 114 THR A N 1
ATOM 916 C CA . THR A 1 114 ? 1.125 13.711 -15.941 1 51.9 114 THR A CA 1
ATOM 917 C C . THR A 1 114 ? 0.069 13.093 -15.03 1 51.9 114 THR A C 1
ATOM 919 O O . THR A 1 114 ? 0.158 11.915 -14.678 1 51.9 114 THR A O 1
ATOM 922 N N . TYR A 1 115 ? 0.012 13.392 -13.793 1 49.55 115 TYR A N 1
ATOM 923 C CA . TYR A 1 115 ? -1.216 12.899 -13.179 1 49.55 115 TYR A CA 1
ATOM 924 C C . TYR A 1 115 ? -2.343 12.822 -14.202 1 49.55 115 TYR A C 1
ATOM 926 O O . TYR A 1 115 ? -2.875 13.849 -14.628 1 49.55 115 TYR A O 1
ATOM 934 N N . THR A 1 116 ? -2.065 12.047 -15.222 1 46.31 116 THR A N 1
ATOM 935 C CA . THR A 1 116 ? -3.153 11.984 -16.192 1 46.31 116 THR A CA 1
ATOM 936 C C . THR A 1 116 ? -4.507 11.996 -15.488 1 46.31 116 THR A C 1
ATOM 938 O O . THR A 1 116 ? -4.607 11.621 -14.318 1 46.31 116 THR A O 1
ATOM 941 N N . ASP A 1 117 ? -5.518 12.711 -15.953 1 44.62 117 ASP A N 1
ATOM 942 C CA . ASP A 1 117 ? -6.959 12.66 -15.729 1 44.62 117 ASP A CA 1
ATOM 943 C C . ASP A 1 117 ? -7.382 11.298 -15.183 1 44.62 117 ASP A C 1
ATOM 945 O O . ASP A 1 117 ? -8.354 11.199 -14.431 1 44.62 117 ASP A O 1
ATOM 949 N N . GLU A 1 118 ? -6.83 10.373 -15.609 1 45.94 118 GLU A N 1
ATOM 950 C CA . GLU A 1 118 ? -7.345 9.034 -15.338 1 45.94 118 GLU A CA 1
ATOM 951 C C . GLU A 1 118 ? -7.099 8.632 -13.887 1 45.94 118 GLU A C 1
ATOM 953 O O . GLU A 1 118 ? -7.779 7.749 -13.358 1 45.94 118 GLU A O 1
ATOM 958 N N . ASP A 1 119 ? -6.135 9.126 -13.346 1 48.73 119 ASP A N 1
ATOM 959 C CA . ASP A 1 119 ? -5.799 8.62 -12.018 1 48.73 119 ASP A CA 1
ATOM 960 C C . ASP A 1 119 ? -6.609 9.333 -10.938 1 48.73 119 ASP A C 1
ATOM 962 O O . ASP A 1 119 ? -6.551 8.961 -9.764 1 48.73 119 ASP A O 1
ATOM 966 N N . ILE A 1 120 ? -6.925 10.605 -11.222 1 47.17 120 ILE A N 1
ATOM 967 C CA . ILE A 1 120 ? -7.798 11.259 -10.253 1 47.17 120 ILE A CA 1
ATOM 968 C C . ILE A 1 120 ? -9.145 10.541 -10.204 1 47.17 120 ILE A C 1
ATOM 970 O O . ILE A 1 120 ? -10.006 10.766 -11.058 1 47.17 120 ILE A O 1
ATOM 974 N N . LEU A 1 121 ? -9.154 9.424 -9.8 1 44.97 121 LEU A N 1
ATOM 975 C CA . LEU A 1 121 ? -10.395 8.66 -9.745 1 44.97 121 LEU A CA 1
ATOM 976 C C . LEU A 1 121 ? -11.378 9.29 -8.764 1 44.97 121 LEU A C 1
ATOM 978 O O . LEU A 1 121 ? -12.566 8.958 -8.769 1 44.97 121 LEU A O 1
ATOM 982 N N . LEU A 1 122 ? -10.928 9.548 -7.574 1 42.92 122 LEU A N 1
ATOM 983 C CA . LEU A 1 122 ? -12.041 9.986 -6.74 1 42.92 122 LEU A CA 1
ATOM 984 C C . LEU A 1 122 ? -12.6 11.316 -7.234 1 42.92 122 LEU A C 1
ATOM 986 O O . LEU A 1 122 ? -11.845 12.188 -7.671 1 42.92 122 LEU A O 1
ATOM 990 N N . PRO A 1 123 ? -13.88 11.41 -7.751 1 38.56 123 PRO A N 1
ATOM 991 C CA . PRO A 1 123 ? -14.569 12.631 -8.173 1 38.56 123 PRO A CA 1
ATOM 992 C C . PRO A 1 123 ? -14.228 13.834 -7.297 1 38.56 123 PRO A C 1
ATOM 994 O O . PRO A 1 123 ? -14.994 14.8 -7.242 1 38.56 123 PRO A O 1
ATOM 997 N N . PHE A 1 124 ? -13.146 14.015 -6.635 1 37.66 124 PHE A N 1
ATOM 998 C CA . PHE A 1 124 ? -13.213 15.221 -5.82 1 37.66 124 PHE A CA 1
ATOM 999 C C . PHE A 1 124 ? -13.601 16.427 -6.668 1 37.66 124 PHE A C 1
ATOM 1001 O O . PHE A 1 124 ? -13.184 16.54 -7.822 1 37.66 124 PHE A O 1
ATOM 1008 N N . LYS A 1 125 ? -14.77 16.942 -6.401 1 35.67 125 LYS A N 1
ATOM 1009 C CA . LYS A 1 125 ? -15.4 18.165 -6.89 1 35.67 125 LYS A CA 1
ATOM 1010 C C . LYS A 1 125 ? -14.386 19.3 -6.998 1 35.67 125 LYS A C 1
ATOM 1012 O O . LYS A 1 125 ? -13.902 19.806 -5.984 1 35.67 125 LYS A O 1
ATOM 1017 N N . ILE A 1 126 ? -13.321 19.278 -7.723 1 31.55 126 ILE A N 1
ATOM 1018 C CA . ILE A 1 126 ? -12.818 20.611 -8.037 1 31.55 126 ILE A CA 1
ATOM 1019 C C . ILE A 1 126 ? -13.988 21.561 -8.279 1 31.55 126 ILE A C 1
ATOM 1021 O O . ILE A 1 126 ? -14.765 21.373 -9.217 1 31.55 126 ILE A O 1
ATOM 1025 N N . SER A 1 127 ? -14.828 21.883 -7.28 1 27.15 127 SER A N 1
ATOM 1026 C CA . SER A 1 127 ? -15.629 23.081 -7.505 1 27.15 127 SER A CA 1
ATOM 1027 C C . SER A 1 127 ? -14.844 24.133 -8.282 1 27.15 127 SER A C 1
ATOM 1029 O O . SER A 1 127 ? -13.765 24.551 -7.856 1 27.15 127 SER A O 1
ATOM 1031 N N . LYS A 1 128 ? -14.861 24.042 -9.54 1 25.16 128 LYS A N 1
ATOM 1032 C CA . LYS A 1 128 ? -14.757 25.364 -10.15 1 25.16 128 LYS A CA 1
ATOM 1033 C C . LYS A 1 128 ? -15.731 26.345 -9.504 1 25.16 128 LYS A C 1
ATOM 1035 O O . LYS A 1 128 ? -16.893 26.009 -9.265 1 25.16 128 LYS A O 1
ATOM 1040 N N . MET B 1 1 ? 10.648 -45.141 -15.639 1 62.61 1 MET B N 1
ATOM 1041 C CA . MET B 1 1 ? 11.387 -44.021 -15.062 1 62.61 1 MET B CA 1
ATOM 1042 C C . MET B 1 1 ? 10.881 -42.693 -15.615 1 62.61 1 MET B C 1
ATOM 1044 O O . MET B 1 1 ? 10.612 -41.762 -14.854 1 62.61 1 MET B O 1
ATOM 1048 N N . LYS B 1 2 ? 10.478 -42.779 -16.826 1 83.2 2 LYS B N 1
ATOM 1049 C CA . LYS B 1 2 ? 10.04 -41.541 -17.463 1 83.2 2 LYS B CA 1
ATOM 1050 C C . LYS B 1 2 ? 8.649 -41.137 -16.982 1 83.2 2 LYS B C 1
ATOM 1052 O O . LYS B 1 2 ? 8.411 -39.97 -16.664 1 83.2 2 LYS B O 1
ATOM 1057 N N . LYS B 1 3 ? 7.83 -42.119 -16.669 1 85.58 3 LYS B N 1
ATOM 1058 C CA . LYS B 1 3 ? 6.462 -41.828 -16.25 1 85.58 3 LYS B CA 1
ATOM 1059 C C . LYS B 1 3 ? 6.426 -41.308 -14.816 1 85.58 3 LYS B C 1
ATOM 1061 O O . LYS B 1 3 ? 5.665 -40.389 -14.502 1 85.58 3 LYS B O 1
ATOM 1066 N N . THR B 1 4 ? 7.288 -41.894 -13.998 1 88.2 4 THR B N 1
ATOM 1067 C CA . THR B 1 4 ? 7.36 -41.496 -12.597 1 88.2 4 THR B CA 1
ATOM 1068 C C . THR B 1 4 ? 7.835 -40.051 -12.468 1 88.2 4 THR B C 1
ATOM 1070 O O . THR B 1 4 ? 7.341 -39.303 -11.622 1 88.2 4 THR B O 1
ATOM 1073 N N . ILE B 1 5 ? 8.748 -39.712 -13.269 1 89.26 5 ILE B N 1
ATOM 1074 C CA . ILE B 1 5 ? 9.265 -38.348 -13.252 1 89.26 5 ILE B CA 1
ATOM 1075 C C . ILE B 1 5 ? 8.184 -37.38 -13.725 1 89.26 5 ILE B C 1
ATOM 1077 O O . ILE B 1 5 ? 7.991 -36.316 -13.132 1 89.26 5 ILE B O 1
ATOM 1081 N N . VAL B 1 6 ? 7.533 -37.671 -14.752 1 86.61 6 VAL B N 1
ATOM 1082 C CA . VAL B 1 6 ? 6.484 -36.823 -15.309 1 86.61 6 VAL B CA 1
ATOM 1083 C C . VAL B 1 6 ? 5.38 -36.619 -14.273 1 86.61 6 VAL B C 1
ATOM 1085 O O . VAL B 1 6 ? 4.911 -35.496 -14.071 1 86.61 6 VAL B O 1
ATOM 1088 N N . ILE B 1 7 ? 4.986 -37.727 -13.653 1 89.06 7 ILE B N 1
ATOM 1089 C CA . ILE B 1 7 ? 3.945 -37.65 -12.634 1 89.06 7 ILE B CA 1
ATOM 1090 C C . ILE B 1 7 ? 4.433 -36.802 -11.462 1 89.06 7 ILE B C 1
ATOM 1092 O O . ILE B 1 7 ? 3.675 -36.002 -10.908 1 89.06 7 ILE B O 1
ATOM 1096 N N . GLY B 1 8 ? 5.657 -37.02 -11.101 1 91.08 8 GLY B N 1
ATOM 1097 C CA . GLY B 1 8 ? 6.238 -36.218 -10.036 1 91.08 8 GLY B CA 1
ATOM 1098 C C . GLY B 1 8 ? 6.221 -34.73 -10.332 1 91.08 8 GLY B C 1
ATOM 1099 O O . GLY B 1 8 ? 5.825 -33.927 -9.485 1 91.08 8 GLY B O 1
ATOM 1100 N N . VAL B 1 9 ? 6.674 -34.423 -11.514 1 91.68 9 VAL B N 1
ATOM 1101 C CA . VAL B 1 9 ? 6.696 -33.022 -11.921 1 91.68 9 VAL B CA 1
ATOM 1102 C C . VAL B 1 9 ? 5.273 -32.468 -11.943 1 91.68 9 VAL B C 1
ATOM 1104 O O . VAL B 1 9 ? 5.037 -31.331 -11.528 1 91.68 9 VAL B O 1
ATOM 1107 N N . LEU B 1 10 ? 4.391 -33.202 -12.421 1 91.99 10 LEU B N 1
ATOM 1108 C CA . LEU B 1 10 ? 2.996 -32.778 -12.47 1 91.99 10 LEU B CA 1
ATOM 1109 C C . LEU B 1 10 ? 2.458 -32.515 -11.068 1 91.99 10 LEU B C 1
ATOM 1111 O O . LEU B 1 10 ? 1.803 -31.498 -10.83 1 91.99 10 LEU B O 1
ATOM 1115 N N . VAL B 1 11 ? 2.707 -33.434 -10.165 1 92.52 11 VAL B N 1
ATOM 1116 C CA . VAL B 1 11 ? 2.214 -33.308 -8.798 1 92.52 11 VAL B CA 1
ATOM 1117 C C . VAL B 1 11 ? 2.781 -32.043 -8.158 1 92.52 11 VAL B C 1
ATOM 1119 O O . VAL B 1 11 ? 2.051 -31.282 -7.519 1 92.52 11 VAL B O 1
ATOM 1122 N N . VAL B 1 12 ? 4.078 -31.822 -8.363 1 91.83 12 VAL B N 1
ATOM 1123 C CA . VAL B 1 12 ? 4.714 -30.632 -7.807 1 91.83 12 VAL B CA 1
ATOM 1124 C C . VAL B 1 12 ? 4.103 -29.379 -8.431 1 91.83 12 VAL B C 1
ATOM 1126 O O . VAL B 1 12 ? 3.767 -28.426 -7.725 1 91.83 12 VAL B O 1
ATOM 1129 N N . SER B 1 13 ? 3.918 -29.333 -9.696 1 91.04 13 SER B N 1
ATOM 1130 C CA . SER B 1 13 ? 3.364 -28.187 -10.411 1 91.04 13 SER B CA 1
ATOM 1131 C C . SER B 1 13 ? 1.938 -27.89 -9.959 1 91.04 13 SER B C 1
ATOM 1133 O O . SER B 1 13 ? 1.589 -26.734 -9.71 1 91.04 13 SER B O 1
ATOM 1135 N N . LEU B 1 14 ? 1.182 -28.884 -9.837 1 91.47 14 LEU B N 1
ATOM 1136 C CA . LEU B 1 14 ? -0.2 -28.702 -9.406 1 91.47 14 LEU B CA 1
ATOM 1137 C C . LEU B 1 14 ? -0.259 -28.222 -7.96 1 91.47 14 LEU B C 1
ATOM 1139 O O . LEU B 1 14 ? -1.106 -27.397 -7.609 1 91.47 14 LEU B O 1
ATOM 1143 N N . SER B 1 15 ? 0.611 -28.754 -7.142 1 92.56 15 SER B N 1
ATOM 1144 C CA . SER B 1 15 ? 0.654 -28.33 -5.746 1 92.56 15 SER B CA 1
ATOM 1145 C C . SER B 1 15 ? 0.993 -26.848 -5.629 1 92.56 15 SER B C 1
ATOM 1147 O O . SER B 1 15 ? 0.392 -26.13 -4.828 1 92.56 15 SER B O 1
ATOM 1149 N N . VAL B 1 16 ? 1.929 -26.427 -6.404 1 90.31 16 VAL B N 1
ATOM 1150 C CA . VAL B 1 16 ? 2.314 -25.02 -6.422 1 90.31 16 VAL B CA 1
ATOM 1151 C C . VAL B 1 16 ? 1.147 -24.171 -6.922 1 90.31 16 VAL B C 1
ATOM 1153 O O . VAL B 1 16 ? 0.836 -23.128 -6.341 1 90.31 16 VAL B O 1
ATOM 1156 N N . ASN B 1 17 ? 0.555 -24.634 -7.955 1 88.82 17 ASN B N 1
ATOM 1157 C CA . ASN B 1 17 ? -0.604 -23.926 -8.489 1 88.82 17 ASN B CA 1
ATOM 1158 C C . ASN B 1 17 ? -1.718 -23.814 -7.453 1 88.82 17 ASN B C 1
ATOM 1160 O O . ASN B 1 17 ? -2.3 -22.742 -7.274 1 88.82 17 ASN B O 1
ATOM 1164 N N . PHE B 1 18 ? -1.957 -24.878 -6.79 1 90.45 18 PHE B N 1
ATOM 1165 C CA . PHE B 1 18 ? -3.009 -24.905 -5.78 1 90.45 18 PHE B CA 1
ATOM 1166 C C . PHE B 1 18 ? -2.692 -23.942 -4.642 1 90.45 18 PHE B C 1
ATOM 1168 O O . PHE B 1 18 ? -3.569 -23.211 -4.178 1 90.45 18 PHE B O 1
ATOM 1175 N N . TYR B 1 19 ? -1.508 -23.86 -4.271 1 90.99 19 TYR B N 1
ATOM 1176 C CA . TYR B 1 19 ? -1.085 -22.97 -3.196 1 90.99 19 TYR B CA 1
ATOM 1177 C C . TYR B 1 19 ? -1.243 -21.51 -3.603 1 90.99 19 TYR B C 1
ATOM 1179 O O . TYR B 1 19 ? -1.812 -20.709 -2.858 1 90.99 19 TYR B O 1
ATOM 1187 N N . LEU B 1 20 ? -0.767 -21.139 -4.75 1 88.09 20 LEU B N 1
ATOM 1188 C CA . LEU B 1 20 ? -0.807 -19.759 -5.221 1 88.09 20 LEU B CA 1
ATOM 1189 C C . LEU B 1 20 ? -2.245 -19.307 -5.457 1 88.09 20 LEU B C 1
ATOM 1191 O O . LEU B 1 20 ? -2.614 -18.186 -5.099 1 88.09 20 LEU B O 1
ATOM 1195 N N . PHE B 1 21 ? -2.941 -20.205 -6.014 1 87.65 21 PHE B N 1
ATOM 1196 C CA . PHE B 1 21 ? -4.348 -19.903 -6.25 1 87.65 21 PHE B CA 1
ATOM 1197 C C . PHE B 1 21 ? -5.103 -19.782 -4.932 1 87.65 21 PHE B C 1
ATOM 1199 O O . PHE B 1 21 ? -5.933 -18.885 -4.766 1 87.65 21 PHE B O 1
ATOM 1206 N N . GLY B 1 22 ? -4.84 -20.654 -4.054 1 88.32 22 GLY B N 1
ATOM 1207 C CA . GLY B 1 22 ? -5.47 -20.581 -2.745 1 88.32 22 GLY B CA 1
ATOM 1208 C C . GLY B 1 22 ? -5.168 -19.289 -2.009 1 88.32 22 GLY B C 1
ATOM 1209 O O . GLY B 1 22 ? -6.076 -18.641 -1.485 1 88.32 22 GLY B O 1
ATOM 1210 N N . LYS B 1 23 ? -3.935 -18.817 -2.05 1 88.4 23 LYS B N 1
ATOM 1211 C CA . LYS B 1 23 ? -3.538 -17.568 -1.406 1 88.4 23 LYS B CA 1
ATOM 1212 C C . LYS B 1 23 ? -4.238 -16.373 -2.046 1 88.4 23 LYS B C 1
ATOM 1214 O O . LYS B 1 23 ? -4.742 -15.494 -1.344 1 88.4 23 LYS B O 1
ATOM 1219 N N . TRP B 1 24 ? -4.211 -16.344 -3.302 1 85.65 24 TRP B N 1
ATOM 1220 C CA . TRP B 1 24 ? -4.863 -15.266 -4.039 1 85.65 24 TRP B CA 1
ATOM 1221 C C . TRP B 1 24 ? -6.357 -15.224 -3.735 1 85.65 24 TRP B C 1
ATOM 1223 O O . TRP B 1 24 ? -6.91 -14.159 -3.453 1 85.65 24 TRP B O 1
ATOM 1233 N N . PHE B 1 25 ? -7.01 -16.425 -3.723 1 89.38 25 PHE B N 1
ATOM 1234 C CA . PHE B 1 25 ? -8.454 -16.536 -3.552 1 89.38 25 PHE B CA 1
ATOM 1235 C C . PHE B 1 25 ? -8.853 -16.237 -2.112 1 89.38 25 PHE B C 1
ATOM 1237 O O . PHE B 1 25 ? -9.842 -15.543 -1.867 1 89.38 25 PHE B O 1
ATOM 1244 N N . PHE B 1 26 ? -8.111 -16.604 -1.199 1 90.1 26 PHE B N 1
ATOM 1245 C CA . PHE B 1 26 ? -8.54 -16.516 0.191 1 90.1 26 PHE B CA 1
ATOM 1246 C C . PHE B 1 26 ? -8.011 -15.244 0.842 1 90.1 26 PHE B C 1
ATOM 1248 O O . PHE B 1 26 ? -8.522 -14.811 1.8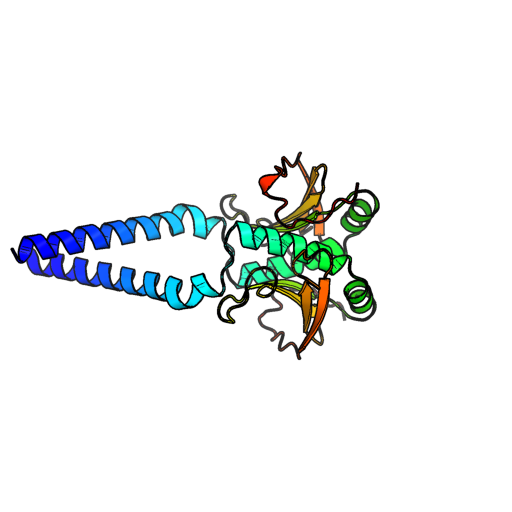77 1 90.1 26 PHE B O 1
ATOM 1255 N N . TRP B 1 27 ? -6.93 -14.514 0.214 1 88.52 27 TRP B N 1
ATOM 1256 C CA . TRP B 1 27 ? -6.358 -13.356 0.892 1 88.52 27 TRP B CA 1
ATOM 1257 C C . TRP B 1 27 ? -6.269 -12.161 -0.051 1 88.52 27 TRP B C 1
ATOM 1259 O O . TRP B 1 27 ? -6.925 -11.14 0.167 1 88.52 27 TRP B O 1
ATOM 1269 N N . ASP B 1 28 ? -5.53 -12.268 -1.173 1 86.54 28 ASP B N 1
ATOM 1270 C CA . ASP B 1 28 ? -5.201 -11.142 -2.041 1 86.54 28 ASP B CA 1
ATOM 1271 C C . ASP B 1 28 ? -6.464 -10.492 -2.6 1 86.54 28 ASP B C 1
ATOM 1273 O O . ASP B 1 28 ? -6.564 -9.264 -2.656 1 86.54 28 ASP B O 1
ATOM 1277 N N . LEU B 1 29 ? -7.391 -11.262 -2.888 1 88.16 29 LEU B N 1
ATOM 1278 C CA . LEU B 1 29 ? -8.638 -10.785 -3.478 1 88.16 29 LEU B CA 1
ATOM 1279 C C . LEU B 1 29 ? -9.4 -9.901 -2.497 1 88.16 2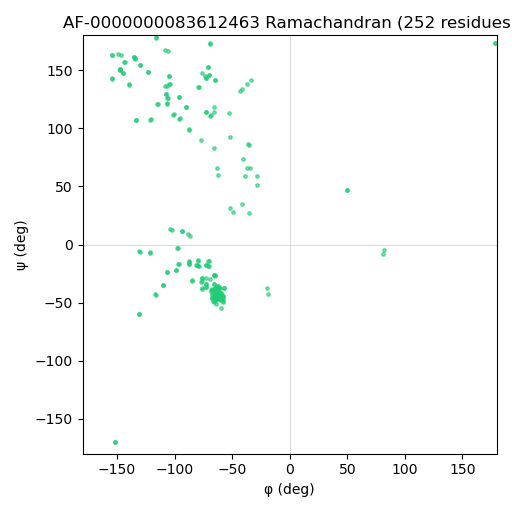9 LEU B C 1
ATOM 1281 O O . LEU B 1 29 ? -10.116 -8.984 -2.908 1 88.16 29 LEU B O 1
ATOM 1285 N N . TRP B 1 30 ? -9.128 -10.166 -1.236 1 90.13 30 TRP B N 1
ATOM 1286 C CA . TRP B 1 30 ? -9.975 -9.529 -0.233 1 90.13 30 TRP B CA 1
ATOM 1287 C C . TRP B 1 30 ? -9.224 -8.413 0.485 1 90.13 30 TRP B C 1
ATOM 1289 O O . TRP B 1 30 ? -9.834 -7.455 0.967 1 90.13 30 TRP B O 1
ATOM 1299 N N . TYR B 1 31 ? -7.883 -8.409 0.53 1 90.81 31 TYR B N 1
ATOM 1300 C CA . TYR B 1 31 ? -7.165 -7.516 1.433 1 90.81 31 TYR B CA 1
ATOM 1301 C C . TYR B 1 31 ? -6.067 -6.76 0.695 1 90.81 31 TYR B C 1
ATOM 1303 O O . TYR B 1 31 ? -5.428 -5.871 1.262 1 90.81 31 TYR B O 1
ATOM 1311 N N . GLU B 1 32 ? -5.881 -7.113 -0.54 1 90.59 32 GLU B N 1
ATOM 1312 C CA . GLU B 1 32 ? -4.883 -6.407 -1.338 1 90.59 32 GLU B CA 1
ATOM 1313 C C . GLU B 1 32 ? -5.544 -5.47 -2.345 1 90.59 32 GLU B C 1
ATOM 1315 O O . GLU B 1 32 ? -6.406 -5.891 -3.12 1 90.59 32 GLU B O 1
ATOM 1320 N N . PRO B 1 33 ? -5.144 -4.221 -2.302 1 92.27 33 PRO B N 1
ATOM 1321 C CA . PRO B 1 33 ? -5.739 -3.287 -3.261 1 92.27 33 PRO B CA 1
ATOM 1322 C C . PRO B 1 33 ? -5.241 -3.508 -4.687 1 92.27 33 PRO B C 1
ATOM 1324 O O . PRO B 1 33 ? -4.078 -3.865 -4.891 1 92.27 33 PRO B O 1
ATOM 1327 N N . THR B 1 34 ? -6.149 -3.322 -5.649 1 89.39 34 THR B N 1
ATOM 1328 C CA . THR B 1 34 ? -5.737 -3.177 -7.041 1 89.39 34 THR B CA 1
ATOM 1329 C C . THR B 1 34 ? -5.007 -1.854 -7.254 1 89.39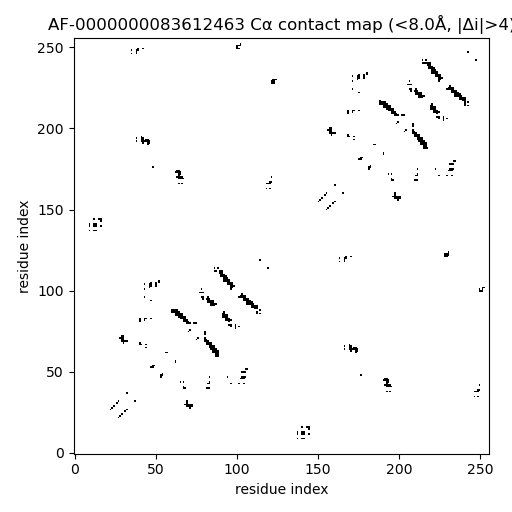 34 THR B C 1
ATOM 1331 O O . THR B 1 34 ? -4.939 -1.023 -6.346 1 89.39 34 THR B O 1
ATOM 1334 N N . GLU B 1 35 ? -4.48 -1.681 -8.408 1 87.18 35 GLU B N 1
ATOM 1335 C CA . GLU B 1 35 ? -3.791 -0.432 -8.717 1 87.18 35 GLU B CA 1
ATOM 1336 C C . GLU B 1 35 ? -4.722 0.767 -8.554 1 87.18 35 GLU B C 1
ATOM 1338 O O . GLU B 1 35 ? -4.34 1.78 -7.965 1 87.18 35 GLU B O 1
ATOM 1343 N N . GLU B 1 36 ? -5.909 0.668 -9.092 1 88.84 36 GLU B N 1
ATOM 1344 C CA . GLU B 1 36 ? -6.898 1.736 -8.985 1 88.84 36 GLU B CA 1
ATOM 1345 C C . GLU B 1 36 ? -7.276 1.996 -7.529 1 88.84 36 GLU B C 1
ATOM 1347 O O . GLU B 1 36 ? -7.369 3.149 -7.103 1 88.84 36 GLU B O 1
ATOM 1352 N N . GLU B 1 37 ? -7.466 0.936 -6.803 1 91.94 37 GLU B N 1
ATOM 1353 C CA . GLU B 1 37 ? -7.831 1.058 -5.395 1 91.94 37 GLU B CA 1
ATOM 1354 C C . GLU B 1 37 ? -6.701 1.686 -4.585 1 91.94 37 GLU B C 1
ATOM 1356 O O . GLU B 1 37 ? -6.951 2.426 -3.63 1 91.94 37 GLU B O 1
ATOM 1361 N N . GLN B 1 38 ? -5.514 1.388 -4.99 1 92.99 38 GLN B N 1
ATOM 1362 C CA . GLN B 1 38 ? -4.368 2.004 -4.329 1 92.99 38 GLN B CA 1
ATOM 1363 C C . GLN B 1 38 ? -4.347 3.512 -4.558 1 92.99 38 GLN B C 1
ATOM 1365 O O . GLN B 1 38 ? -3.971 4.276 -3.665 1 92.99 38 GLN B O 1
ATOM 1370 N N . ILE B 1 39 ? -4.699 3.943 -5.684 1 91.95 39 ILE B N 1
ATOM 1371 C CA . ILE B 1 39 ? -4.781 5.369 -5.982 1 91.95 39 ILE B CA 1
ATOM 1372 C C . ILE B 1 39 ? -5.817 6.027 -5.074 1 91.95 39 ILE B C 1
ATOM 1374 O O . ILE B 1 39 ? -5.572 7.1 -4.517 1 91.95 39 ILE B O 1
ATOM 1378 N N . TYR B 1 40 ? -6.936 5.371 -4.886 1 93.41 40 TYR B N 1
ATOM 1379 C CA . TYR B 1 40 ? -7.959 5.885 -3.982 1 93.41 40 TYR B CA 1
ATOM 1380 C C . TYR B 1 40 ? -7.422 5.999 -2.56 1 93.41 40 TYR B C 1
ATOM 1382 O O . TYR B 1 40 ? -7.622 7.017 -1.894 1 93.41 40 TYR B O 1
ATOM 1390 N N . LEU B 1 41 ? -6.743 4.988 -2.164 1 95.83 41 LEU B N 1
ATOM 1391 C CA . LEU B 1 41 ? -6.198 4.975 -0.81 1 95.83 41 LEU B CA 1
ATOM 1392 C C . LEU B 1 41 ? -5.178 6.093 -0.624 1 95.83 41 LEU B C 1
ATOM 1394 O O . LEU B 1 41 ? -5.126 6.722 0.436 1 95.83 41 LEU B O 1
ATOM 1398 N N . ASN B 1 42 ? -4.414 6.38 -1.618 1 95.63 42 ASN B N 1
ATOM 1399 C CA . ASN B 1 42 ? -3.448 7.473 -1.565 1 95.63 42 ASN B CA 1
ATOM 1400 C C . ASN B 1 42 ? -4.14 8.824 -1.412 1 95.63 42 ASN B C 1
ATOM 1402 O O . ASN B 1 42 ? -3.676 9.682 -0.659 1 95.63 42 ASN B O 1
ATOM 1406 N N . GLN B 1 43 ? -5.203 8.992 -2.13 1 95.05 43 GLN B N 1
ATOM 1407 C CA . GLN B 1 43 ? -5.971 10.229 -2.052 1 95.05 43 GLN B CA 1
ATOM 1408 C C . GLN B 1 43 ? -6.664 10.363 -0.699 1 95.05 43 GLN B C 1
ATOM 1410 O O . GLN B 1 43 ? -6.695 11.448 -0.116 1 95.05 43 GLN B O 1
ATOM 1415 N N . MET B 1 44 ? -7.156 9.243 -0.236 1 96.22 44 MET B N 1
ATOM 1416 C CA . MET B 1 44 ? -7.808 9.237 1.07 1 96.22 44 MET B CA 1
ATOM 1417 C C . MET B 1 44 ? -6.82 9.604 2.173 1 96.22 44 MET B C 1
ATOM 1419 O O . MET B 1 44 ? -7.183 10.278 3.138 1 96.22 44 MET B O 1
ATOM 1423 N N . ALA B 1 45 ? -5.628 9.135 2.06 1 97.61 45 ALA B N 1
ATOM 1424 C CA . ALA B 1 45 ? -4.598 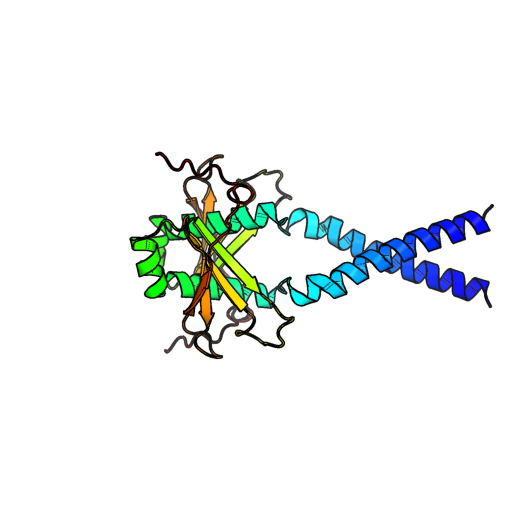9.511 3.025 1 97.61 45 ALA B CA 1
ATOM 1425 C C . ALA B 1 45 ? -4.405 11.025 3.059 1 97.61 45 ALA B C 1
ATOM 1427 O O . ALA B 1 45 ? -4.324 11.623 4.134 1 97.61 45 ALA B O 1
ATOM 1428 N N . GLN B 1 46 ? -4.357 11.62 1.893 1 97.08 46 GLN B N 1
ATOM 1429 C CA . GLN B 1 46 ? -4.2 13.069 1.815 1 97.08 46 GLN B CA 1
ATOM 1430 C C . GLN B 1 46 ? -5.398 13.786 2.431 1 97.08 46 GLN B C 1
ATOM 1432 O O . GLN B 1 46 ? -5.231 14.725 3.213 1 97.08 46 GLN B O 1
ATOM 1437 N N . LEU B 1 47 ? -6.594 13.331 2.139 1 96.84 47 LEU B N 1
ATOM 1438 C CA . LEU B 1 47 ? -7.799 13.929 2.702 1 96.84 47 LEU B CA 1
ATOM 1439 C C . LEU B 1 47 ? -7.816 13.79 4.221 1 96.84 47 LEU B C 1
ATOM 1441 O O . LEU B 1 47 ? -8.317 14.67 4.924 1 96.84 47 LEU B O 1
ATOM 1445 N N . THR B 1 48 ? -7.304 12.683 4.708 1 98.22 48 THR B N 1
ATOM 1446 C CA . THR B 1 48 ? -7.246 12.45 6.147 1 98.22 48 THR B CA 1
ATOM 1447 C C . THR B 1 48 ? -6.377 13.502 6.83 1 98.22 48 THR B C 1
ATOM 1449 O O . THR B 1 48 ? -6.786 14.101 7.826 1 98.22 48 THR B O 1
ATOM 1452 N N . VAL B 1 49 ? -5.217 13.784 6.282 1 98.04 49 VAL B N 1
ATOM 1453 C CA . VAL B 1 49 ? -4.29 14.702 6.936 1 98.04 49 VAL B CA 1
ATOM 1454 C C . VAL B 1 49 ? -4.837 16.126 6.865 1 98.04 49 VAL B C 1
ATOM 1456 O O . VAL B 1 49 ? -4.44 16.989 7.651 1 98.04 49 VAL B O 1
ATOM 1459 N N . GLU B 1 50 ? -5.767 16.368 5.974 1 96.16 50 GLU B N 1
ATOM 1460 C CA . GLU B 1 50 ? -6.381 17.686 5.84 1 96.16 50 GLU B CA 1
ATOM 1461 C C . GLU B 1 50 ? -7.575 17.836 6.779 1 96.16 50 GLU B C 1
ATOM 1463 O O . GLU B 1 50 ? -8.057 18.947 7.006 1 96.16 50 GLU B O 1
ATOM 1468 N N . SER B 1 51 ? -8.029 16.787 7.294 1 96.67 51 SER B N 1
ATOM 1469 C CA . SER B 1 51 ? -9.226 16.828 8.128 1 96.67 51 SER B CA 1
ATOM 1470 C C . SER B 1 51 ? -8.944 17.504 9.466 1 96.67 51 SER B C 1
ATOM 1472 O O . SER B 1 51 ? -7.831 17.415 9.99 1 96.67 51 SER B O 1
ATOM 1474 N N . GLU B 1 52 ? -9.976 18.089 10.043 1 96.1 52 GLU B N 1
ATOM 1475 C CA . GLU B 1 52 ? -9.853 18.722 11.353 1 96.1 52 GLU B CA 1
ATOM 1476 C C . GLU B 1 52 ? -9.554 17.691 12.438 1 96.1 52 GLU B C 1
ATOM 1478 O O . GLU B 1 52 ? -8.757 17.947 13.342 1 96.1 52 GLU B O 1
ATOM 1483 N N . ASP B 1 53 ? -10.189 16.517 12.337 1 97.11 53 ASP B N 1
ATOM 1484 C CA . ASP B 1 53 ? -9.983 15.459 13.321 1 97.11 53 ASP B CA 1
ATOM 1485 C C . ASP B 1 53 ? -8.515 15.041 13.379 1 97.11 53 ASP B C 1
ATOM 1487 O O . ASP B 1 53 ? -7.948 14.895 14.463 1 97.11 53 ASP B O 1
ATOM 1491 N N . TYR B 1 54 ? -7.979 14.889 12.215 1 97.74 54 TYR B N 1
ATOM 1492 C CA . TYR B 1 54 ? -6.574 14.5 12.183 1 97.74 54 TYR B CA 1
ATOM 1493 C C . TYR B 1 54 ? -5.693 15.586 12.791 1 97.74 54 TYR B C 1
ATOM 1495 O O . TYR B 1 54 ? -4.785 15.292 13.571 1 97.74 54 TYR B O 1
ATOM 1503 N N . GLN B 1 55 ? -5.921 16.818 12.385 1 96.89 55 GLN B N 1
ATOM 1504 C CA . GLN B 1 55 ? -5.118 17.92 12.902 1 96.89 55 GLN B CA 1
ATOM 1505 C C . GLN B 1 55 ? -5.194 17.989 14.425 1 96.89 55 GLN B C 1
ATOM 1507 O O . GLN B 1 55 ? -4.191 18.257 15.09 1 96.89 55 GLN B O 1
ATOM 1512 N N . HIS B 1 56 ? -6.353 17.717 14.948 1 96.86 56 HIS B N 1
ATOM 1513 C CA . HIS B 1 56 ? -6.521 17.683 16.396 1 96.86 56 HIS B CA 1
ATOM 15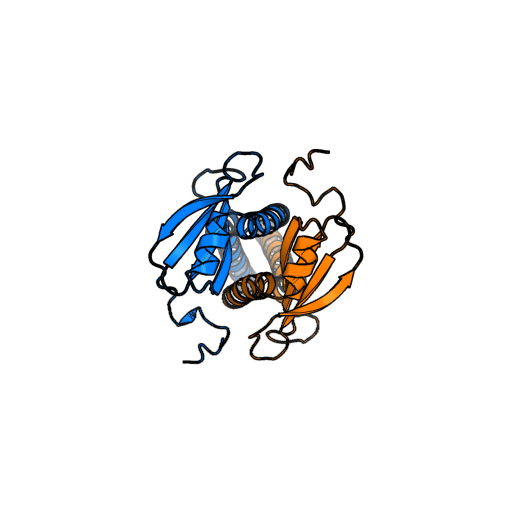14 C C . HIS B 1 56 ? -5.724 16.54 17.017 1 96.86 56 HIS B C 1
ATOM 1516 O O . HIS B 1 56 ? -5.028 16.734 18.016 1 96.86 56 HIS B O 1
ATOM 1522 N N . ILE B 1 57 ? -5.801 15.412 16.469 1 95.89 57 ILE B N 1
ATOM 1523 C CA . ILE B 1 57 ? -5.1 14.239 16.98 1 95.89 57 ILE B CA 1
ATOM 1524 C C . ILE B 1 57 ? -3.592 14.472 16.918 1 95.89 57 ILE B C 1
ATOM 1526 O O . ILE B 1 57 ? -2.871 14.161 17.869 1 95.89 57 ILE B O 1
ATOM 1530 N N . ALA B 1 58 ? -3.164 15.008 15.776 1 95.39 58 ALA B N 1
ATOM 1531 C CA . ALA B 1 58 ?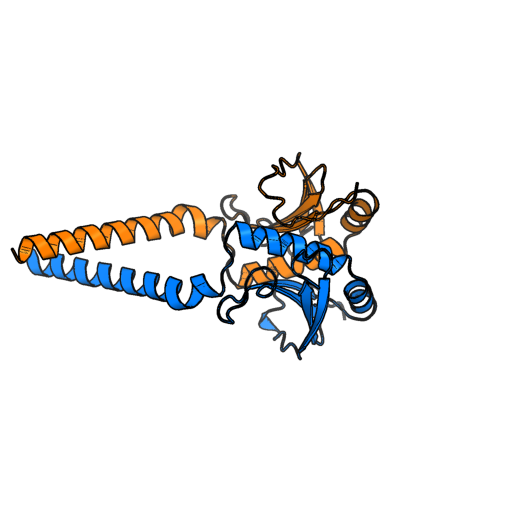 -1.735 15.231 15.57 1 95.39 58 ALA B CA 1
ATOM 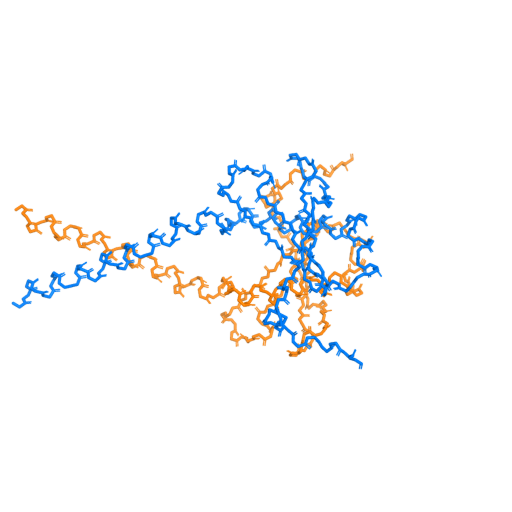1532 C C . ALA B 1 58 ? -1.193 16.26 16.558 1 95.39 58 ALA B C 1
ATOM 1534 O O . ALA B 1 58 ? -0 16.26 16.872 1 95.39 58 ALA B O 1
ATOM 1535 N N . LYS B 1 59 ? -2.032 17.124 17.01 1 95.59 59 LYS B N 1
ATOM 1536 C CA . LYS B 1 59 ? -1.626 18.15 17.966 1 95.59 59 LYS B CA 1
ATOM 1537 C C . LYS B 1 59 ? -1.465 17.564 19.366 1 95.59 59 LYS B C 1
ATOM 1539 O O . LYS B 1 59 ? -0.6 17.996 20.13 1 95.59 59 LYS B O 1
ATOM 1544 N N . TYR B 1 60 ? -2.194 16.499 19.717 1 94.11 60 TYR B N 1
ATOM 1545 C CA . TYR B 1 60 ? -2.251 16.069 21.11 1 94.11 60 TYR B CA 1
ATOM 1546 C C . TYR B 1 60 ? -1.762 14.633 21.257 1 94.11 60 TYR B C 1
ATOM 1548 O O . TYR B 1 60 ? -1.715 14.098 22.367 1 94.11 60 TYR B O 1
ATOM 1556 N N . SER B 1 61 ? -1.525 14.014 20.191 1 91.17 61 SER B N 1
ATOM 1557 C CA . SER B 1 61 ? -0.996 12.654 20.203 1 91.17 61 SER B CA 1
ATOM 1558 C C . SER B 1 61 ? 0.214 12.525 19.284 1 91.17 61 SER B C 1
ATOM 1560 O O . SER B 1 61 ? 0.365 13.296 18.334 1 91.17 61 SER B O 1
ATOM 1562 N N . ASP B 1 62 ? 1.034 11.555 19.619 1 90.65 62 ASP B N 1
ATOM 1563 C CA . ASP B 1 62 ? 2.174 11.254 18.76 1 90.65 62 ASP B CA 1
ATOM 1564 C C . ASP B 1 62 ? 1.788 10.267 17.66 1 90.65 62 ASP B C 1
ATOM 1566 O O . ASP B 1 62 ? 1.751 9.057 17.89 1 90.65 62 ASP B O 1
ATOM 1570 N N . VAL B 1 63 ? 1.546 10.804 16.523 1 93.33 63 VAL B N 1
ATOM 1571 C CA . VAL B 1 63 ? 1.175 9.96 15.392 1 93.33 63 VAL B CA 1
ATOM 1572 C C . VAL B 1 63 ? 2.424 9.318 14.794 1 93.33 63 VAL B C 1
ATOM 1574 O O . VAL B 1 63 ? 3.41 10.006 14.515 1 93.33 63 VAL B O 1
ATOM 1577 N N . ILE B 1 64 ? 2.287 8.027 14.52 1 92.71 64 ILE B N 1
ATOM 1578 C CA . ILE B 1 64 ? 3.455 7.259 14.104 1 92.71 64 ILE B CA 1
ATOM 1579 C C . ILE B 1 64 ? 3.326 6.881 12.63 1 92.71 64 ILE B C 1
ATOM 1581 O O . ILE B 1 64 ? 4.327 6.796 11.914 1 92.71 64 ILE B O 1
ATOM 1585 N N . ALA B 1 65 ? 2.098 6.635 12.247 1 94.67 65 ALA B N 1
ATOM 1586 C CA . ALA B 1 65 ? 1.956 6.092 10.898 1 94.67 65 ALA B CA 1
ATOM 1587 C C . ALA B 1 65 ? 0.583 6.417 10.317 1 94.67 65 ALA B C 1
ATOM 1589 O O . ALA B 1 65 ? -0.412 6.458 11.045 1 94.67 65 ALA B O 1
ATOM 1590 N N . LEU B 1 66 ? 0.561 6.685 9.053 1 96.85 66 LEU B N 1
ATOM 1591 C CA . LEU B 1 66 ? -0.642 6.689 8.227 1 96.85 66 LEU B CA 1
ATOM 1592 C C . LEU B 1 66 ? -0.746 5.404 7.412 1 96.85 66 LEU B C 1
ATOM 1594 O O . LEU B 1 66 ? 0.02 5.2 6.467 1 96.85 66 LEU B O 1
ATOM 1598 N N . ALA B 1 67 ? -1.705 4.581 7.732 1 95.42 67 ALA B N 1
ATOM 1599 C CA . ALA B 1 67 ? -1.755 3.246 7.141 1 95.42 67 ALA B CA 1
ATOM 1600 C C . ALA B 1 67 ? -3.052 3.037 6.365 1 95.42 67 ALA B C 1
ATOM 1602 O O . ALA B 1 67 ? -4.113 2.834 6.959 1 95.42 67 ALA B O 1
ATOM 1603 N N . PRO B 1 68 ? -2.954 3.015 5.01 1 96.49 68 PRO B N 1
ATOM 1604 C CA . PRO B 1 68 ? -4.14 2.677 4.221 1 96.49 68 PRO B CA 1
ATOM 1605 C C . PRO B 1 68 ? -4.539 1.209 4.353 1 96.49 68 PRO B C 1
ATOM 1607 O O . PRO B 1 68 ? -3.672 0.337 4.451 1 96.49 68 PRO B O 1
ATOM 1610 N N . SER B 1 69 ? -5.797 1.006 4.305 1 93.35 69 SER B N 1
ATOM 1611 C CA . SER B 1 69 ? -6.292 -0.361 4.422 1 93.35 69 SER B CA 1
ATOM 1612 C C . SER B 1 69 ? -7.562 -0.562 3.601 1 93.35 69 SER B C 1
ATOM 1614 O O . SER B 1 69 ? -8.325 0.383 3.389 1 93.35 69 SER B O 1
ATOM 1616 N N . ILE B 1 70 ? -7.757 -1.823 3.143 1 94.13 70 ILE B N 1
ATOM 1617 C CA . ILE B 1 70 ? -8.953 -2.188 2.392 1 94.13 70 ILE B CA 1
ATOM 1618 C C . ILE B 1 70 ? -9.441 -3.565 2.838 1 94.13 70 ILE B C 1
ATOM 1620 O O . ILE B 1 70 ? -8.636 -4.449 3.138 1 94.13 70 ILE B O 1
ATOM 1624 N N . ASN B 1 71 ? -10.678 -3.671 2.979 1 92.74 71 ASN B N 1
ATOM 1625 C CA . ASN B 1 71 ? -11.324 -4.935 3.311 1 92.74 71 ASN B CA 1
ATOM 1626 C C . ASN B 1 71 ? -12.539 -5.194 2.424 1 92.74 71 ASN B C 1
ATOM 1628 O O . ASN B 1 71 ? -13.618 -4.652 2.668 1 92.74 71 ASN B O 1
ATOM 1632 N N . LYS B 1 72 ? -12.474 -6.077 1.527 1 91.8 72 LYS B N 1
ATOM 1633 C CA . LYS B 1 72 ? -13.526 -6.338 0.548 1 91.8 72 LYS B CA 1
ATOM 1634 C C . LYS B 1 72 ? -14.411 -7.5 0.989 1 91.8 72 LYS B C 1
ATOM 1636 O O . LYS B 1 72 ? -15.426 -7.791 0.352 1 91.8 72 LYS B O 1
ATOM 1641 N N . SER B 1 73 ? -14.039 -8.048 2.059 1 87.97 73 SER B N 1
ATOM 1642 C CA . SER B 1 73 ? -14.776 -9.217 2.529 1 87.97 73 SER B CA 1
ATOM 1643 C C . SER B 1 73 ? -16.079 -8.812 3.21 1 87.97 73 SER B C 1
ATOM 1645 O O . SER B 1 73 ? -16.989 -9.63 3.357 1 87.97 73 SER B O 1
ATOM 1647 N N . THR B 1 74 ? -16.158 -7.549 3.607 1 80.38 74 THR B N 1
ATOM 1648 C CA . THR B 1 74 ? -17.337 -7.111 4.345 1 80.38 74 THR B CA 1
ATOM 1649 C C . THR B 1 74 ? -18.446 -6.682 3.388 1 80.38 74 THR B C 1
ATOM 1651 O O . THR B 1 74 ? -19.511 -6.238 3.822 1 80.38 74 THR B O 1
ATOM 1654 N N . GLY B 1 75 ? -18.319 -6.872 2.066 1 73.83 75 GLY B N 1
ATOM 1655 C CA . GLY B 1 75 ? -19.349 -6.563 1.087 1 73.83 75 GLY B CA 1
ATOM 1656 C C . GLY B 1 75 ? -19.389 -5.095 0.705 1 73.83 75 GLY B C 1
ATOM 1657 O O . GLY B 1 75 ? -20.176 -4.693 -0.154 1 73.83 75 GLY B O 1
ATOM 1658 N N . GLY B 1 76 ? -18.664 -4.297 1.36 1 73.15 76 GLY B N 1
ATOM 1659 C CA . GLY B 1 76 ? -18.664 -2.895 0.974 1 73.15 76 GLY B CA 1
ATOM 1660 C C . GLY B 1 76 ? -17.901 -2.63 -0.31 1 73.15 76 GLY B C 1
ATOM 1661 O O . GLY B 1 76 ? -17.079 -3.447 -0.731 1 73.15 76 GLY B O 1
ATOM 1662 N N . HIS B 1 77 ? -18.438 -1.674 -1.058 1 83.19 77 HIS B N 1
ATOM 1663 C CA . HIS B 1 77 ? -17.727 -1.217 -2.247 1 83.19 77 HIS B CA 1
ATOM 1664 C C . HIS B 1 77 ? -17.105 0.157 -2.023 1 83.19 77 HIS B C 1
ATOM 1666 O O . HIS B 1 77 ? -17.387 0.815 -1.019 1 83.19 77 HIS B O 1
ATOM 1672 N N . PHE B 1 78 ? -16.251 0.469 -2.936 1 84.11 78 PHE B N 1
ATOM 1673 C CA . PHE B 1 78 ? -15.645 1.792 -2.849 1 84.11 78 PHE B CA 1
ATOM 1674 C C . PHE B 1 78 ? -16.684 2.839 -2.465 1 84.11 78 PHE B C 1
ATOM 1676 O O . PHE B 1 78 ? -17.806 2.824 -2.975 1 84.11 78 PHE B O 1
ATOM 1683 N N . PRO B 1 79 ? -16.33 3.683 -1.512 1 90.22 79 PRO B N 1
ATOM 1684 C CA . PRO B 1 79 ? -15.106 3.759 -0.71 1 90.22 79 PRO B CA 1
ATOM 1685 C C . PRO B 1 79 ? -15.287 3.202 0.699 1 90.22 79 PRO B C 1
ATOM 1687 O O . PRO B 1 79 ? -14.391 3.328 1.538 1 90.22 79 PRO B O 1
ATOM 1690 N N . PHE B 1 80 ? -16.372 2.54 0.851 1 90.01 80 PHE B N 1
ATOM 1691 C CA . PHE B 1 80 ? -16.773 2.188 2.208 1 90.01 80 PHE B CA 1
ATOM 1692 C C . PHE B 1 80 ? -15.991 0.98 2.708 1 90.01 80 PHE B C 1
ATOM 1694 O O . PHE B 1 80 ? -16 0.679 3.904 1 90.01 80 PHE B O 1
ATOM 1701 N N . ASN B 1 81 ? -15.373 0.343 1.814 1 93.69 81 ASN B N 1
ATOM 1702 C CA . ASN B 1 81 ? -14.54 -0.785 2.215 1 93.69 81 ASN B CA 1
ATOM 1703 C C . ASN B 1 81 ? -13.089 -0.363 2.428 1 93.69 81 ASN B C 1
ATOM 1705 O O . ASN B 1 81 ? -12.194 -1.208 2.487 1 93.69 81 ASN B O 1
ATOM 1709 N N . MET B 1 82 ? -12.896 0.88 2.456 1 95.3 82 MET B N 1
ATOM 1710 C CA . MET B 1 82 ? -11.551 1.434 2.58 1 95.3 82 MET B CA 1
ATOM 1711 C C . MET B 1 82 ? -11.452 2.356 3.791 1 95.3 82 MET B C 1
ATOM 1713 O O . MET B 1 82 ? -12.432 2.999 4.169 1 95.3 82 MET B O 1
ATOM 1717 N N . GLU B 1 83 ? -10.287 2.404 4.385 1 95.74 83 GLU B N 1
ATOM 1718 C CA . GLU B 1 83 ? -10.057 3.292 5.521 1 95.74 83 GLU B CA 1
ATOM 1719 C C . GLU B 1 83 ? -8.579 3.65 5.651 1 95.74 83 GLU B C 1
ATOM 1721 O O . GLU B 1 83 ? -7.724 3.012 5.033 1 95.74 83 GLU B O 1
ATOM 1726 N N . ILE B 1 84 ? -8.331 4.699 6.408 1 97.18 84 ILE B N 1
ATOM 1727 C CA . ILE B 1 84 ? -6.972 5.074 6.785 1 97.18 84 ILE B CA 1
ATOM 1728 C C . ILE B 1 84 ? -6.797 4.929 8.294 1 97.18 84 ILE B C 1
ATOM 1730 O O . ILE B 1 84 ? -7.518 5.557 9.073 1 97.18 84 ILE B O 1
ATOM 1734 N N . GLU B 1 85 ? -5.865 4.109 8.681 1 95.27 85 GLU B N 1
ATOM 1735 C CA . GLU B 1 85 ? -5.531 3.968 10.095 1 95.27 85 GLU B CA 1
ATOM 1736 C C . GLU B 1 85 ? -4.442 4.955 10.505 1 95.27 85 GLU B C 1
ATOM 1738 O O . GLU B 1 85 ? -3.342 4.941 9.947 1 95.27 85 GLU B O 1
ATOM 1743 N N . VAL B 1 86 ? -4.801 5.765 11.37 1 95.7 86 VAL B N 1
ATOM 1744 C CA . VAL B 1 86 ? -3.841 6.677 11.982 1 95.7 86 VAL B CA 1
ATOM 1745 C C . VAL B 1 86 ? -3.332 6.086 13.295 1 95.7 86 VAL B C 1
ATOM 1747 O O . VAL B 1 86 ? -4.048 6.081 14.299 1 95.7 86 VAL B O 1
ATOM 1750 N N . LYS B 1 87 ? -2.139 5.704 13.209 1 93.69 87 LYS B N 1
ATOM 1751 C CA . LYS B 1 87 ? -1.579 4.994 14.356 1 93.69 87 LYS B CA 1
ATOM 1752 C C . LYS B 1 87 ? -0.795 5.942 15.26 1 93.69 87 LYS B C 1
ATOM 1754 O O . LYS B 1 87 ? 0.091 6.661 14.794 1 93.69 87 LYS B O 1
ATOM 1759 N N . THR B 1 88 ? -1.152 5.91 16.497 1 92.79 88 THR B N 1
ATOM 1760 C CA . THR B 1 88 ? -0.439 6.694 17.499 1 92.79 88 THR B CA 1
ATOM 1761 C C . THR B 1 88 ? 0.231 5.784 18.523 1 92.79 88 THR B C 1
ATOM 1763 O O . THR B 1 88 ? 0.145 4.558 18.423 1 92.79 88 THR B O 1
ATOM 1766 N N . THR B 1 89 ? 0.931 6.375 19.456 1 86.8 89 THR B N 1
ATOM 1767 C CA . THR B 1 89 ? 1.605 5.595 20.487 1 86.8 89 THR B CA 1
ATOM 1768 C C . THR B 1 89 ? 0.593 4.983 21.451 1 86.8 89 THR B C 1
ATOM 1770 O O . THR B 1 89 ? 0.91 4.037 22.176 1 86.8 89 THR B O 1
ATOM 1773 N N . LYS B 1 90 ? -0.658 5.424 21.44 1 83.92 90 LYS B N 1
ATOM 1774 C CA . LYS B 1 90 ? -1.635 5.002 22.44 1 83.92 90 LYS B CA 1
ATOM 1775 C C . LYS B 1 90 ? -2.779 4.223 21.797 1 83.92 90 LYS B C 1
ATOM 1777 O O . LYS B 1 90 ? -3.233 3.214 22.341 1 83.92 90 LYS B O 1
ATOM 1782 N N . LYS B 1 91 ? -3.188 4.793 20.677 1 87.92 91 LYS B N 1
ATOM 1783 C CA . LYS B 1 91 ? -4.347 4.179 20.035 1 87.92 91 LYS B CA 1
ATOM 1784 C C . LYS B 1 91 ? -4.286 4.343 18.519 1 87.92 91 LYS B C 1
ATOM 1786 O O . LYS B 1 91 ? -3.419 5.049 18 1 87.92 91 LYS B O 1
ATOM 1791 N N . THR B 1 92 ? -5.085 3.567 17.894 1 91.9 92 THR B N 1
ATOM 1792 C CA . THR B 1 92 ? -5.265 3.688 16.451 1 91.9 92 THR B CA 1
ATOM 1793 C C . THR B 1 92 ? -6.625 4.301 16.126 1 91.9 92 THR B C 1
ATOM 1795 O O . THR B 1 92 ? -7.647 3.88 16.671 1 91.9 92 THR B O 1
ATOM 1798 N N . PHE B 1 93 ? -6.576 5.308 15.288 1 94.5 93 PHE B N 1
ATOM 1799 C CA . PHE B 1 93 ? -7.795 5.963 14.829 1 94.5 93 PHE B CA 1
ATOM 1800 C C . PHE B 1 93 ? -8.126 5.552 13.399 1 94.5 93 PHE B C 1
ATOM 1802 O O . PHE B 1 93 ? -7.236 5.467 12.551 1 94.5 93 PHE B O 1
ATOM 1809 N N . LEU B 1 94 ? -9.36 5.305 13.135 1 95.55 94 LEU B N 1
ATOM 1810 C CA . LEU B 1 94 ? -9.818 4.888 11.814 1 95.55 94 LEU B CA 1
ATOM 1811 C C . LEU B 1 94 ? -10.557 6.023 11.112 1 95.55 94 LEU B C 1
ATOM 1813 O O . LEU B 1 94 ? -11.554 6.533 11.628 1 95.55 94 LEU B O 1
ATOM 1817 N N . PHE B 1 95 ? -10.066 6.391 9.992 1 97.76 95 PHE B N 1
ATOM 1818 C CA . PHE B 1 95 ? -10.71 7.42 9.182 1 97.76 95 PHE B CA 1
ATOM 1819 C C . PHE B 1 95 ? -11.381 6.805 7.96 1 97.76 95 PHE B C 1
ATOM 1821 O O . PHE B 1 95 ? -10.788 5.969 7.274 1 97.76 95 PHE B O 1
ATOM 1828 N N . THR B 1 96 ? -12.593 7.237 7.657 1 95.76 96 THR B N 1
ATOM 1829 C CA . THR B 1 96 ? -13.36 6.739 6.52 1 95.76 96 THR B CA 1
ATOM 1830 C C . THR B 1 96 ? -14.003 7.891 5.755 1 95.76 96 THR B C 1
ATOM 1832 O O . THR B 1 96 ? -14.105 9.006 6.272 1 95.76 96 THR B O 1
ATOM 1835 N N . CYS B 1 97 ? -14.392 7.574 4.496 1 94.93 97 CYS B N 1
ATOM 1836 C CA . CYS B 1 97 ? -15.102 8.561 3.691 1 94.93 97 CYS B CA 1
ATOM 1837 C C . CYS B 1 97 ? -16.462 8.884 4.298 1 94.93 97 CYS B C 1
ATOM 1839 O O . CYS B 1 97 ? -17.163 7.988 4.772 1 94.93 97 CYS B O 1
ATOM 1841 N N . ASP B 1 98 ? -16.808 10.123 4.229 1 91.72 98 ASP B N 1
ATOM 1842 C CA . ASP B 1 98 ? -18.077 10.585 4.782 1 91.72 98 ASP B CA 1
ATOM 1843 C C . ASP B 1 98 ? -19.252 10.127 3.92 1 91.72 98 ASP B C 1
ATOM 1845 O O . ASP B 1 98 ? -20.367 9.963 4.419 1 91.72 98 ASP B O 1
ATOM 1849 N N . ASP B 1 99 ? -18.962 10.076 2.649 1 88.93 99 ASP B N 1
ATOM 1850 C CA . ASP B 1 99 ? -19.998 9.653 1.712 1 88.93 99 ASP B CA 1
ATOM 1851 C C . ASP B 1 99 ? -19.387 8.994 0.477 1 88.93 99 ASP B C 1
ATOM 1853 O O . ASP B 1 99 ? -18.18 8.748 0.432 1 88.93 99 ASP B O 1
ATOM 1857 N N . ALA B 1 100 ? -20.199 8.747 -0.559 1 87.63 100 ALA B N 1
ATOM 1858 C CA . ALA B 1 100 ? -19.78 7.979 -1.728 1 87.63 100 ALA B CA 1
ATOM 1859 C C . ALA B 1 100 ? -18.823 8.785 -2.601 1 87.63 100 ALA B C 1
ATOM 1861 O O . ALA B 1 100 ? -18.099 8.221 -3.424 1 87.63 100 ALA B O 1
ATOM 1862 N N . THR B 1 101 ? -18.756 10.151 -2.439 1 87.51 101 THR B N 1
ATOM 1863 C CA . THR B 1 101 ? -17.882 10.989 -3.253 1 87.51 101 THR B CA 1
ATOM 1864 C C . THR B 1 101 ? -16.493 11.086 -2.629 1 87.51 101 THR B C 1
ATOM 1866 O O . THR B 1 101 ? -15.536 11.493 -3.292 1 87.51 101 THR B O 1
ATOM 1869 N N . CYS B 1 102 ? -16.443 10.695 -1.302 1 92.67 102 CYS B N 1
ATOM 1870 C CA . CYS B 1 102 ? -15.209 10.727 -0.525 1 92.67 102 CYS B CA 1
ATOM 1871 C C . CYS B 1 102 ? -14.509 12.074 -0.668 1 92.67 102 CYS B C 1
ATOM 1873 O O . CYS B 1 102 ? -13.303 12.129 -0.915 1 92.67 102 CYS B O 1
ATOM 1875 N N . SER B 1 103 ? -15.236 13.124 -0.536 1 90.59 103 SER B N 1
ATOM 1876 C CA . SER B 1 103 ? -14.657 14.462 -0.602 1 90.59 103 SER B CA 1
ATOM 1877 C C . SER B 1 103 ? -14.031 14.86 0.731 1 90.59 103 SER B C 1
ATOM 1879 O O . SER B 1 103 ? -13.251 15.813 0.796 1 90.59 103 SER B O 1
ATOM 1881 N N . LYS B 1 104 ? -14.458 14.126 1.702 1 94.08 104 LYS B N 1
ATOM 1882 C CA . LYS B 1 104 ? -13.939 14.372 3.044 1 94.08 104 LYS B CA 1
ATOM 1883 C C . LYS B 1 104 ? -13.804 13.07 3.829 1 94.08 104 LYS B C 1
ATOM 1885 O O . LYS B 1 104 ? -14.615 12.155 3.668 1 94.08 104 LYS B O 1
ATOM 1890 N N . MET B 1 105 ? -12.807 13.086 4.666 1 96.25 105 MET B N 1
ATOM 1891 C CA . MET B 1 105 ? -12.604 11.967 5.583 1 96.25 105 MET B CA 1
ATOM 1892 C C . MET B 1 105 ? -13.035 12.338 6.998 1 96.25 105 MET B C 1
ATOM 1894 O O . MET B 1 105 ? -12.842 13.475 7.432 1 96.25 105 MET B O 1
ATOM 1898 N N . SER B 1 106 ? -13.566 11.353 7.679 1 95.48 106 SER B N 1
ATOM 1899 C CA . SER B 1 106 ? -13.962 11.584 9.064 1 95.48 106 SER B CA 1
ATOM 1900 C C . SER B 1 106 ? -13.502 10.445 9.968 1 95.48 106 SER B C 1
ATOM 1902 O O . SER B 1 106 ? -13.265 9.33 9.499 1 95.48 106 SER B O 1
ATOM 1904 N N . LEU B 1 107 ? -13.452 10.769 11.243 1 96.97 107 LEU B N 1
ATOM 1905 C CA . LEU B 1 107 ? -13.113 9.763 12.244 1 96.97 107 LEU B CA 1
ATOM 1906 C C . LEU B 1 107 ? -14.264 8.782 12.439 1 96.97 107 LEU B C 1
ATOM 1908 O O . LEU B 1 107 ? -15.347 9.169 12.885 1 96.97 107 LEU B O 1
ATOM 1912 N N . GLY B 1 108 ? -14.023 7.5 12.055 1 93.84 108 GLY B N 1
ATOM 1913 C CA . GLY B 1 108 ? -15.07 6.494 12.132 1 93.84 108 GLY B CA 1
ATOM 1914 C C . GLY B 1 108 ? -14.974 5.627 13.374 1 93.84 108 GLY B C 1
ATOM 1915 O O . GLY B 1 108 ? -15.946 4.971 13.756 1 93.84 108 GLY B O 1
ATOM 1916 N N . GLY B 1 109 ? -13.778 5.56 13.976 1 92.02 109 GLY B N 1
ATOM 1917 C CA . GLY B 1 109 ? -13.583 4.713 15.143 1 92.02 109 GLY B CA 1
ATOM 1918 C C . GLY B 1 109 ? -12.158 4.731 15.662 1 92.02 109 GLY B C 1
ATOM 1919 O O . GLY B 1 109 ? -11.331 5.515 15.192 1 92.02 109 GLY B O 1
ATOM 1920 N N . GLU B 1 110 ? -12.042 4.087 16.772 1 90.57 110 GLU B N 1
ATOM 1921 C CA . GLU B 1 110 ? -10.707 3.925 17.339 1 90.57 110 GLU B CA 1
ATOM 1922 C C . GLU B 1 110 ? -10.584 2.602 18.091 1 90.57 110 GLU B C 1
ATOM 1924 O O . GLU B 1 110 ? -11.59 2.018 18.499 1 90.57 110 GLU B O 1
ATOM 1929 N N . TYR B 1 111 ? -9.476 2.061 18.138 1 86.9 111 TYR B N 1
ATOM 1930 C CA . TYR B 1 111 ? -9.2 0.869 18.932 1 86.9 111 TYR B CA 1
ATOM 1931 C C . TYR B 1 111 ? -7.794 0.916 19.517 1 86.9 111 TYR B C 1
ATOM 1933 O O . TYR B 1 111 ? -6.97 1.736 19.104 1 86.9 111 TYR B O 1
ATOM 1941 N N . LEU B 1 112 ? -7.697 0.086 20.647 1 75.58 112 LEU B N 1
ATOM 1942 C CA . LEU B 1 112 ? -6.402 0.058 21.318 1 75.58 112 LEU B CA 1
ATOM 1943 C C . LEU B 1 112 ? -5.352 -0.621 20.444 1 75.58 112 LEU B C 1
ATOM 1945 O O . LEU B 1 112 ? -5.636 -1.631 19.796 1 75.58 112 LEU B O 1
ATOM 1949 N N . ALA B 1 113 ? -4.518 0.139 20.048 1 61.71 113 ALA B N 1
ATOM 1950 C CA . ALA B 1 113 ? -3.458 -0.25 19.121 1 61.71 113 ALA B CA 1
ATOM 1951 C C . ALA B 1 113 ? -2.51 -1.257 19.765 1 61.71 113 ALA B C 1
ATOM 1953 O O . ALA B 1 113 ? -1.991 -1.02 20.858 1 61.71 113 ALA B O 1
ATOM 1954 N N . THR B 1 114 ? -2.703 -2.549 19.839 1 51.35 114 THR B N 1
ATOM 1955 C CA . THR B 1 114 ? -1.495 -3.324 20.1 1 51.35 114 THR B CA 1
ATOM 1956 C C . THR B 1 114 ? -0.371 -2.909 19.156 1 51.35 114 THR B C 1
ATOM 1958 O O . THR B 1 114 ? -0.346 -3.321 17.994 1 51.35 114 THR B O 1
ATOM 1961 N N . TYR B 1 115 ? -0.302 -1.761 18.685 1 48.7 115 TYR B N 1
ATOM 1962 C CA . TYR B 1 115 ? 0.983 -1.546 18.03 1 48.7 115 TYR B CA 1
ATOM 1963 C C . TYR B 1 115 ? 2.07 -2.405 18.666 1 48.7 115 TYR B C 1
ATOM 1965 O O . TYR B 1 115 ? 2.534 -2.112 19.771 1 48.7 115 TYR B O 1
ATOM 1973 N N . THR B 1 116 ? 1.802 -3.665 18.792 1 45 116 THR B N 1
ATOM 1974 C CA . THR B 1 116 ? 2.91 -4.421 19.363 1 45 116 THR B CA 1
ATOM 1975 C C . THR B 1 116 ? 4.249 -3.843 18.913 1 45 116 THR B C 1
ATOM 1977 O O . THR B 1 116 ? 4.326 -3.174 17.88 1 45 116 THR B O 1
ATOM 1980 N N . ASP B 1 117 ? 5.314 -3.769 19.732 1 43.66 117 ASP B N 1
ATOM 1981 C CA . ASP B 1 117 ? 6.757 -3.64 19.558 1 43.66 117 ASP B CA 1
ATOM 1982 C C . ASP B 1 117 ? 7.177 -4.034 18.143 1 43.66 117 ASP B C 1
ATOM 1984 O O . ASP B 1 117 ? 8.171 -3.525 17.621 1 43.66 117 ASP B O 1
ATOM 1988 N N . GLU B 1 118 ? 6.691 -4.986 17.665 1 44.62 118 GLU B N 1
ATOM 1989 C CA . GLU B 1 118 ? 7.237 -5.58 16.449 1 44.62 118 GLU B CA 1
ATOM 1990 C C . GLU B 1 118 ? 7.011 -4.673 15.243 1 44.62 118 GLU B C 1
ATOM 1992 O O . GLU B 1 118 ? 7.717 -4.78 14.238 1 44.62 118 GLU B O 1
ATOM 1997 N N . ASP B 1 119 ? 6.04 -3.973 15.261 1 47.3 119 ASP B N 1
ATOM 1998 C CA . ASP B 1 119 ? 5.736 -3.21 14.054 1 47.3 119 ASP B CA 1
ATOM 1999 C C . ASP B 1 119 ? 6.503 -1.89 14.031 1 47.3 119 ASP B C 1
ATOM 2001 O O . ASP B 1 119 ? 6.471 -1.165 13.034 1 47.3 119 ASP B O 1
ATOM 2005 N N . ILE B 1 120 ? 6.771 -1.34 15.231 1 46.07 120 ILE B N 1
ATOM 2006 C CA . ILE B 1 120 ? 7.591 -0.134 15.241 1 46.07 120 ILE B CA 1
ATOM 2007 C C . ILE B 1 120 ? 8.972 -0.444 14.668 1 46.07 120 ILE B C 1
ATOM 2009 O O . ILE B 1 120 ? 9.858 -0.913 15.386 1 46.07 120 ILE B O 1
ATOM 2013 N N . LEU B 1 121 ? 9.026 -0.856 13.551 1 41.78 121 LEU B N 1
ATOM 2014 C CA . LEU B 1 121 ? 10.339 -1.142 12.982 1 41.78 121 LEU B CA 1
ATOM 2015 C C . LEU B 1 121 ? 11.206 0.112 12.957 1 41.78 121 LEU B C 1
ATOM 2017 O O . LEU B 1 121 ? 12.42 0.029 12.755 1 41.78 121 LEU B O 1
ATOM 2021 N N . LEU B 1 122 ? 10.729 1.202 12.348 1 38 122 LEU B N 1
ATOM 2022 C CA . LEU B 1 122 ? 11.755 2.235 12.26 1 38 122 LEU B CA 1
ATOM 2023 C C . LEU B 1 122 ? 12.135 2.743 13.647 1 38 122 LEU B C 1
ATOM 2025 O O . LEU B 1 122 ? 11.277 2.867 14.524 1 38 122 LEU B O 1
ATOM 2029 N N . PRO B 1 123 ? 13.464 2.581 14.084 1 36.57 123 PRO B N 1
ATOM 2030 C CA . PRO B 1 123 ? 14.006 3.115 15.336 1 36.57 123 PRO B CA 1
ATOM 2031 C C . PRO B 1 123 ? 13.526 4.534 15.629 1 36.57 123 PRO B C 1
ATOM 2033 O O . PRO B 1 123 ? 14.164 5.504 15.214 1 36.57 123 PRO B O 1
ATOM 2036 N N . PHE B 1 124 ? 12.318 4.973 15.312 1 37.44 124 PHE B N 1
ATOM 2037 C CA . PHE B 1 124 ? 12.166 6.367 15.71 1 37.44 124 PHE B CA 1
ATOM 2038 C C . PHE B 1 124 ? 12.549 6.557 17.173 1 37.44 124 PHE B C 1
ATOM 2040 O O . PHE B 1 124 ? 12.149 5.769 18.032 1 37.44 124 PHE B O 1
ATOM 2047 N N . LYS B 1 125 ? 13.774 6.888 17.373 1 35.65 125 LYS B N 1
ATOM 2048 C CA . LYS B 1 125 ? 14.287 7.373 18.651 1 35.65 125 LYS B CA 1
ATOM 2049 C C . LYS B 1 125 ? 13.242 8.215 19.379 1 35.65 125 LYS B C 1
ATOM 2051 O O . LYS B 1 125 ? 12.839 9.272 18.89 1 35.65 125 LYS B O 1
ATOM 2056 N N . ILE B 1 126 ? 12.13 7.72 19.823 1 31.09 126 ILE B N 1
ATOM 2057 C CA . ILE B 1 126 ? 11.524 8.527 20.877 1 31.09 126 ILE B CA 1
ATOM 2058 C C . ILE B 1 126 ? 12.607 9.033 21.827 1 31.09 126 ILE B C 1
ATOM 2060 O O . ILE B 1 126 ? 13.294 8.24 22.475 1 31.09 126 ILE B O 1
ATOM 2064 N N . SER B 1 127 ? 13.443 10 21.496 1 26.42 127 SER B N 1
ATOM 2065 C CA . SER B 1 127 ? 14.139 10.689 22.578 1 26.42 127 SER B CA 1
ATOM 2066 C C . SER B 1 127 ? 13.244 10.841 23.803 1 26.42 127 SER B C 1
ATOM 2068 O O . SER B 1 127 ? 12.143 11.389 23.711 1 26.42 127 SER B O 1
ATOM 2070 N N . LYS B 1 128 ? 13.252 9.834 24.623 1 25.47 128 LYS B N 1
ATOM 2071 C CA . LYS B 1 128 ? 12.954 10.278 25.981 1 25.47 128 LYS B CA 1
ATOM 2072 C C . LYS B 1 128 ? 13.819 11.472 26.372 1 25.47 128 LYS B C 1
ATOM 2074 O O . LYS B 1 128 ? 15.024 11.485 26.11 1 25.47 128 LYS B O 1
#

Foldseek 3Di:
DVVVVVVVVVVVVVVVVVVVVCCCVVPCVFKNDDPVRVVVQVVLLVQQCVDPVNVVCVVPFAWQDWAKTFGCPVVDDPPQRIWIWTDTPFKIWIWGQPDRVSPHIDTDDIDGDCPPPVVSPPPPCPPD/DVVVVVVVVVVVVVVVVVVVVCCCVPPCVFKNDDPVRVVVQVVLLVLQCVDPVNVVCVVPFAWDDWAKTFGCPVVDDPPQRIWIWTDTPFKIWTWGQPDRVSPHIDTDDIDGDCPPPPVPPPPPPPPD

Sequence (256 aa):
MKKTIVIGVLVVSLSVNFYLFGKWFFWDLWYEPTEEEQIYLNQMAQLTVESEDYQHIAKYSDVIALAPSINKSTGGHFPFNMEIEVKTTKKTFLFTCDDATCSKMSLGGEYLATYTDEDILLPFKISKMKKTIVIGVLVVSLSVNFYLFGKWFFWDLWYEPTEEEQIYLNQMAQLTVESEDYQHIAKYSDVIALAPSINKSTGGHFPFNMEIEVKTTKKTFLFTCDDATCSKMSLGGEYLATYTDEDILLPFKISK

pLDDT: mean 85.13, std 17.44, range [25.16, 98.23]

Secondary structure (DSSP, 8-state):
-HHHHHHHHHHHHHHHHHHHHHHIIIIIHHHS--HHHHHHHHHHHHHHHHSHHHHHHHHHS-EEEEEEEE-GGGS--TTTTEEEEEEESSEEEEEEESSTT--SEEEEEEEE----TTS--S------/-HHHHHHHHHHHHHHHHHHHHHHIIIIIHHHS--HHHHHHHHHHHHHHHHSHHHHHHHHHS-EEEEEEEE-GGGS--TTTTEEEEEEESSEEEEEEESSTT--SEEEEEEEE----TTS--S------

Radius of gyration: 21.74 Å; Cα contacts (8 Å, |Δi|>4): 413; chains: 2; bounding box: 40×71×50 Å

Nearest PDB structures (foldseek):
  8tj5-assembly1_1  TM=6.217E-01  e=3.669E-01  Saccharomyces cerevisiae
  9hcj-assembly1_D0  TM=6.828E-01  e=1.135E+00  Dictyostelium discoideum
  6fne-assembly1_A  TM=5.076E-01  e=5.904E-01  Homo sapiens
  5nlv-assembly1_A  TM=5.117E-01  e=7.056E-01  Homo sapiens
  7vmb-assembly1_A  TM=5.245E-01  e=1.440E+00  Homo sapiens

Organism: NCBI:txid2304605

Solvent-accessible surface area (backbone atoms only — not comparable to full-atom values): 13861 Å² total; per-residue (Å²): 110,68,63,61,49,51,51,48,53,37,52,54,35,45,50,52,46,50,50,54,49,48,47,39,67,75,39,43,70,34,54,48,73,50,74,69,51,43,47,47,43,16,27,49,49,36,38,35,66,69,20,67,68,42,49,52,44,56,72,77,42,62,67,52,25,47,38,69,47,51,42,48,78,78,70,41,51,87,48,72,24,36,39,35,36,39,31,36,85,68,36,27,36,32,29,27,50,75,50,83,60,51,80,44,42,37,82,73,48,70,47,81,44,74,68,49,76,75,64,66,60,61,66,56,73,73,74,123,111,70,64,60,50,52,51,49,51,36,52,52,35,46,52,52,45,50,50,56,49,48,47,40,68,76,38,43,71,34,54,47,72,50,75,68,52,44,46,46,42,16,28,48,48,36,39,35,66,68,21,68,67,42,50,53,45,56,71,77,41,60,68,51,24,46,38,70,46,50,43,48,76,78,72,42,52,88,49,73,24,35,38,35,36,41,31,38,85,69,34,28,35,31,29,26,53,73,50,84,57,51,76,43,42,38,82,72,47,69,48,79,42,73,69,50,76,78,64,64,60,62,68,60,72,71,77,122